Protein AF-A0A424HSQ3-F1 (afdb_monomer)

Radius of gyration: 31.47 Å; Cα contacts (8 Å, |Δi|>4): 359; chains: 1; bounding box: 76×40×80 Å

Nearest PDB structures (foldseek):
  7uw5-assembly1_A  TM=1.115E-01  e=1.593E+00  Escherichia coli K-12

Sequence (351 aa):
MKKSSFATRALKAHFEIMQEFLESLYVVFPNDEELKDGILLNKNVVVGDTAKMTEGVEAWCENMHEPLKKGSAKYIKAVESITGSPACVYHAFTYRDTAAMTASSSSVSLRRLDLDTKMKSTVWDDKSKGTCWEYLDELNRTAFDAIDSKSKWKKIPVVPTRDEIQADIARRKASSSSGSKNTQSVNDGIKETFNKLCNLRGIAYTATDDISSKISDAASVVKEINGNNVTVGDMCCESDPQAFREIMVACCGPDVKITDSEIESESWELLHKCIGLATMKSAIPMPMMSGIENMANKLVNDIASGKADMSSLNVETIGQQVLSQVSTEEMNQFANNIDKLLPALGHLKPF

pLDDT: mean 83.67, std 12.37, range [35.28, 97.06]

Structure (mmCIF, N/CA/C/O backbone):
data_AF-A0A424HSQ3-F1
#
_entry.id   AF-A0A424HSQ3-F1
#
loop_
_atom_site.group_PDB
_atom_site.id
_atom_site.type_symbol
_atom_site.label_atom_id
_atom_site.label_alt_id
_atom_site.label_comp_id
_atom_site.label_asym_id
_atom_site.label_entity_id
_atom_site.label_seq_id
_atom_site.pdbx_PDB_ins_code
_atom_site.Cartn_x
_atom_site.Cartn_y
_atom_site.Cartn_z
_atom_site.occupancy
_atom_site.B_iso_or_equiv
_atom_site.auth_seq_id
_atom_site.auth_comp_id
_atom_site.auth_asym_id
_atom_site.auth_atom_id
_atom_site.pdbx_PDB_model_num
ATOM 1 N N . MET A 1 1 ? 38.473 -11.753 -16.748 1.00 45.38 1 MET A N 1
ATOM 2 C CA . MET A 1 1 ? 37.406 -12.773 -16.889 1.00 45.38 1 MET A CA 1
ATOM 3 C C . MET A 1 1 ? 36.599 -12.433 -18.132 1.00 45.38 1 MET A C 1
ATOM 5 O O . MET A 1 1 ? 36.110 -11.316 -18.207 1.00 45.38 1 MET A O 1
ATOM 9 N N . LYS A 1 2 ? 36.501 -13.326 -19.127 1.00 47.09 2 LYS A N 1
ATOM 10 C CA . LYS A 1 2 ? 35.601 -13.109 -20.274 1.00 47.09 2 LYS A CA 1
ATOM 11 C C . LYS A 1 2 ? 34.161 -13.154 -19.744 1.00 47.09 2 LYS A C 1
ATOM 13 O O . LYS A 1 2 ? 33.757 -14.206 -19.254 1.00 47.09 2 LYS A O 1
ATOM 18 N N . LYS A 1 3 ? 33.414 -12.040 -19.795 1.00 56.66 3 LYS A N 1
ATOM 19 C CA . LYS A 1 3 ? 31.951 -12.083 -19.614 1.00 56.66 3 LYS A CA 1
ATOM 20 C C . LYS A 1 3 ? 31.410 -13.129 -20.600 1.00 56.66 3 LYS A C 1
ATOM 22 O O . LYS A 1 3 ? 31.875 -13.204 -21.738 1.00 56.66 3 LYS A O 1
ATOM 27 N N . SER A 1 4 ? 30.506 -13.988 -20.133 1.00 72.31 4 SER A N 1
ATOM 28 C CA . SER A 1 4 ? 29.858 -15.011 -20.961 1.00 72.31 4 SER A CA 1
ATOM 29 C C . SER A 1 4 ? 29.310 -14.369 -22.243 1.00 72.31 4 SER A C 1
ATOM 31 O O . SER A 1 4 ? 28.668 -13.322 -22.170 1.00 72.31 4 SER A O 1
ATOM 33 N N . SER A 1 5 ? 29.524 -14.986 -23.411 1.00 80.94 5 SER A N 1
ATOM 34 C CA . SER A 1 5 ? 29.004 -14.475 -24.694 1.00 80.94 5 SER A CA 1
ATOM 35 C C . SER A 1 5 ? 27.478 -14.319 -24.698 1.00 80.94 5 SER A C 1
ATOM 37 O O . SER A 1 5 ? 26.931 -13.606 -25.535 1.00 80.94 5 SER A O 1
ATOM 39 N N . PHE A 1 6 ? 26.781 -14.986 -23.775 1.00 85.19 6 PHE A N 1
ATOM 40 C CA . PHE A 1 6 ? 25.347 -14.833 -23.548 1.00 85.19 6 PHE A CA 1
ATOM 41 C C . PHE A 1 6 ? 25.015 -13.530 -22.810 1.00 85.19 6 PHE A C 1
ATOM 43 O O . PHE A 1 6 ? 24.119 -12.819 -23.247 1.00 85.19 6 PHE A O 1
ATOM 50 N N . ALA A 1 7 ? 25.779 -13.157 -21.778 1.00 87.56 7 ALA A N 1
ATOM 51 C CA . ALA A 1 7 ? 25.568 -11.909 -21.039 1.00 87.56 7 ALA A CA 1
ATOM 52 C C . ALA A 1 7 ? 25.822 -10.677 -21.923 1.00 87.56 7 ALA A C 1
ATOM 54 O O . ALA A 1 7 ? 25.055 -9.723 -21.895 1.00 87.56 7 ALA A O 1
ATOM 55 N N . THR A 1 8 ? 26.854 -10.714 -22.775 1.00 88.94 8 THR A N 1
ATOM 56 C CA . THR A 1 8 ? 27.107 -9.637 -23.749 1.00 88.94 8 THR A CA 1
ATOM 57 C C . THR A 1 8 ? 25.998 -9.532 -24.801 1.00 88.94 8 THR A C 1
ATOM 59 O O . THR A 1 8 ? 25.637 -8.426 -25.194 1.00 88.94 8 THR A O 1
ATOM 62 N N . ARG A 1 9 ? 25.429 -10.663 -25.245 1.00 91.75 9 ARG A N 1
ATOM 63 C CA . ARG A 1 9 ? 24.278 -10.663 -26.162 1.00 91.75 9 ARG A CA 1
ATOM 64 C C . ARG A 1 9 ? 23.024 -10.098 -25.499 1.00 91.75 9 ARG A C 1
ATOM 66 O O . ARG A 1 9 ? 22.387 -9.241 -26.095 1.00 91.75 9 ARG A O 1
ATOM 73 N N . ALA A 1 10 ? 22.719 -10.521 -24.272 1.00 93.88 10 ALA A N 1
ATOM 74 C CA . ALA A 1 10 ? 21.600 -9.990 -23.496 1.00 93.88 10 ALA A CA 1
ATOM 75 C C . ALA A 1 10 ? 21.750 -8.483 -23.239 1.00 93.88 10 ALA A C 1
ATOM 77 O O . ALA A 1 10 ? 20.784 -7.742 -23.375 1.00 93.88 10 ALA A O 1
ATOM 78 N N . LEU A 1 11 ? 22.974 -8.019 -22.961 1.00 94.31 11 LEU A N 1
ATOM 79 C CA . LEU A 1 11 ? 23.274 -6.600 -22.776 1.00 94.31 11 LEU A CA 1
ATOM 80 C C . LEU A 1 11 ? 22.953 -5.784 -24.033 1.00 94.31 11 LEU A C 1
ATOM 82 O O . LEU A 1 11 ? 22.324 -4.739 -23.936 1.00 94.31 11 LEU A O 1
ATOM 86 N N . LYS A 1 12 ? 23.360 -6.261 -25.216 1.00 94.38 12 LYS A N 1
ATOM 87 C CA . LYS A 1 12 ? 23.034 -5.594 -26.483 1.00 94.38 12 LYS A CA 1
ATOM 88 C C . LYS A 1 12 ? 21.528 -5.605 -26.750 1.00 94.38 12 LYS A C 1
ATOM 90 O O . LYS A 1 12 ? 20.970 -4.553 -27.040 1.00 94.38 12 LYS A O 1
ATOM 95 N N . ALA A 1 13 ? 20.894 -6.765 -26.575 1.00 96.06 13 ALA A N 1
ATOM 96 C CA . ALA A 1 13 ? 19.460 -6.934 -26.778 1.00 96.06 13 ALA A CA 1
ATOM 97 C C . ALA A 1 13 ? 18.643 -5.980 -25.893 1.00 96.06 13 ALA A C 1
ATOM 99 O O . ALA A 1 13 ? 17.733 -5.333 -26.391 1.00 96.06 13 ALA A O 1
ATOM 100 N N . HIS A 1 14 ? 19.009 -5.820 -24.615 1.00 96.62 14 HIS A N 1
ATOM 101 C CA . HIS A 1 14 ? 18.316 -4.912 -23.698 1.00 96.62 14 HIS A CA 1
ATOM 102 C C . HIS A 1 14 ? 18.212 -3.484 -24.252 1.00 96.62 14 HIS A C 1
ATOM 104 O O . HIS A 1 14 ? 17.136 -2.896 -24.245 1.00 96.62 14 HIS A O 1
ATOM 110 N N . PHE A 1 15 ? 19.309 -2.928 -24.774 1.00 96.25 15 PHE A N 1
ATOM 111 C CA . PHE A 1 15 ? 19.309 -1.558 -25.298 1.00 96.25 15 PHE A CA 1
ATOM 112 C C . PHE A 1 15 ? 18.704 -1.426 -26.698 1.00 96.25 15 PHE A C 1
ATOM 114 O O . PHE A 1 15 ? 18.200 -0.351 -27.021 1.00 96.25 15 PHE A O 1
ATOM 121 N N . GLU A 1 16 ? 18.718 -2.490 -27.507 1.00 95.88 16 GLU A N 1
ATOM 122 C CA . GLU A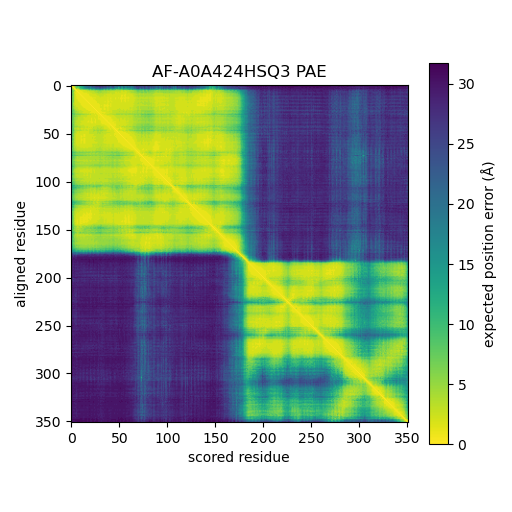 1 16 ? 17.964 -2.549 -28.769 1.00 95.88 16 GLU A CA 1
ATOM 123 C C . GLU A 1 16 ? 16.455 -2.516 -28.485 1.00 95.88 16 GLU A C 1
ATOM 125 O O . GLU A 1 16 ? 15.747 -1.663 -29.011 1.00 95.88 16 GLU A O 1
ATOM 130 N N . ILE A 1 17 ? 15.988 -3.343 -27.547 1.00 97.06 17 ILE A N 1
ATOM 131 C CA . ILE A 1 17 ? 14.588 -3.376 -27.104 1.00 97.06 17 ILE A CA 1
ATOM 132 C C . ILE A 1 17 ? 14.190 -2.051 -26.444 1.00 97.06 17 ILE A C 1
ATOM 134 O O . ILE A 1 17 ? 13.102 -1.545 -26.697 1.00 97.06 17 ILE A O 1
ATOM 138 N N . MET A 1 18 ? 15.067 -1.446 -25.633 1.00 95.75 18 MET A N 1
ATOM 139 C CA . MET A 1 18 ? 14.819 -0.130 -25.025 1.00 95.75 18 MET A CA 1
ATOM 140 C C . MET A 1 18 ? 14.637 0.948 -26.092 1.00 95.75 18 MET A C 1
ATOM 142 O O . MET A 1 18 ? 13.767 1.804 -25.958 1.00 95.75 18 MET A O 1
ATOM 146 N N . GLN A 1 19 ? 15.441 0.902 -27.158 1.00 95.31 19 GLN A N 1
ATOM 147 C CA . GLN A 1 19 ? 15.326 1.836 -28.271 1.00 95.31 19 GLN A CA 1
ATOM 148 C C . GLN A 1 19 ? 13.972 1.689 -28.969 1.00 95.31 19 GLN A C 1
ATOM 150 O O . GLN A 1 19 ? 13.256 2.677 -29.109 1.00 95.31 19 GLN A O 1
ATOM 155 N N . GLU A 1 20 ? 13.611 0.464 -29.355 1.00 96.19 20 GLU A N 1
ATOM 156 C CA . GLU A 1 20 ? 12.338 0.168 -30.022 1.00 96.19 20 GLU A CA 1
ATOM 157 C C . GLU A 1 20 ? 11.138 0.539 -29.143 1.00 96.19 20 GLU A C 1
ATOM 159 O O . GLU A 1 20 ? 10.167 1.128 -29.617 1.00 96.19 20 GLU A O 1
ATOM 164 N N . PHE A 1 21 ? 11.231 0.266 -27.841 1.00 96.12 21 PHE A N 1
ATOM 165 C CA . PHE A 1 21 ? 10.219 0.632 -26.861 1.00 96.12 21 PHE A CA 1
ATOM 166 C C . PHE A 1 21 ? 10.008 2.150 -26.788 1.00 96.12 21 PHE A C 1
ATOM 168 O O . PHE A 1 21 ? 8.876 2.625 -26.901 1.00 96.12 21 PHE A O 1
ATOM 175 N N . LEU A 1 22 ? 11.086 2.924 -26.632 1.00 95.12 22 LEU A N 1
ATOM 176 C CA . LEU A 1 22 ? 11.007 4.383 -26.547 1.00 95.12 22 LEU A CA 1
ATOM 177 C C . LEU A 1 22 ? 10.495 5.001 -27.856 1.00 95.12 22 LEU A C 1
ATOM 179 O O . LEU A 1 22 ? 9.640 5.884 -27.819 1.00 95.12 22 LEU A O 1
ATOM 183 N N . GLU A 1 23 ? 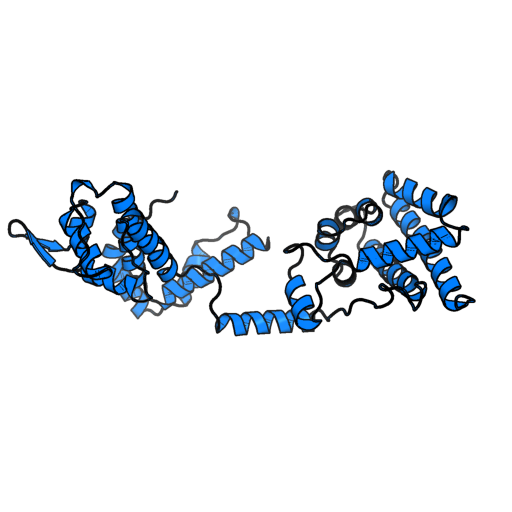10.966 4.514 -29.007 1.00 94.88 23 GLU A N 1
ATOM 184 C CA . GLU A 1 23 ? 10.488 4.951 -30.324 1.00 94.88 23 GLU A CA 1
ATOM 185 C C . GLU A 1 23 ? 9.000 4.626 -30.517 1.00 94.88 23 GLU A C 1
ATOM 187 O O . GLU A 1 23 ? 8.236 5.483 -30.964 1.00 94.88 23 GLU A O 1
ATOM 192 N N . SER A 1 24 ? 8.555 3.435 -30.102 1.00 94.19 24 SER A N 1
ATOM 193 C CA . SER A 1 24 ? 7.142 3.048 -30.148 1.00 94.19 24 SER A CA 1
ATOM 194 C C . SER A 1 24 ? 6.268 3.940 -29.267 1.00 94.19 24 SER A C 1
ATOM 196 O O . SER A 1 24 ? 5.152 4.273 -29.669 1.00 94.19 24 SER A O 1
ATOM 198 N N . LEU A 1 25 ? 6.739 4.333 -28.079 1.00 93.56 25 LEU A N 1
ATOM 199 C CA . LEU A 1 25 ? 6.018 5.288 -27.236 1.00 93.56 25 LEU A CA 1
ATOM 200 C C . LEU A 1 25 ? 5.969 6.674 -27.883 1.00 93.56 25 LEU A C 1
ATOM 202 O O . LEU A 1 25 ? 4.923 7.319 -27.863 1.00 93.56 25 LEU A O 1
ATOM 206 N N . TYR A 1 26 ? 7.068 7.123 -28.488 1.00 94.50 26 TYR A N 1
ATOM 207 C CA . TYR A 1 26 ? 7.150 8.443 -29.109 1.00 94.50 26 TYR A CA 1
ATOM 208 C C . TYR A 1 26 ? 6.238 8.583 -30.336 1.00 94.50 26 TYR A C 1
ATOM 210 O O . TYR A 1 26 ? 5.684 9.653 -30.566 1.00 94.50 26 TYR A O 1
ATOM 218 N N . VAL A 1 27 ? 5.990 7.500 -31.084 1.00 93.31 27 VAL A N 1
ATOM 219 C CA . VAL A 1 27 ? 4.983 7.494 -32.164 1.00 93.31 27 VAL A CA 1
ATOM 220 C C . VAL A 1 27 ? 3.585 7.846 -31.638 1.00 93.31 27 VAL A C 1
ATOM 222 O O . VAL A 1 27 ? 2.842 8.564 -32.304 1.00 93.31 27 VAL A O 1
ATOM 225 N N . VAL A 1 28 ? 3.227 7.367 -30.441 1.00 92.56 28 VAL A N 1
ATOM 226 C CA . VAL A 1 28 ? 1.929 7.653 -29.802 1.00 92.56 28 VAL A CA 1
ATOM 227 C C . VAL A 1 28 ? 1.934 9.022 -29.110 1.00 92.56 28 VAL A C 1
ATOM 229 O O . VAL A 1 28 ? 0.924 9.725 -29.113 1.00 92.56 28 VAL A O 1
ATOM 232 N N . PHE A 1 29 ? 3.076 9.424 -28.548 1.00 94.31 29 PHE A N 1
ATOM 233 C CA . PHE A 1 29 ? 3.255 10.659 -27.782 1.00 94.31 29 PHE A CA 1
ATOM 234 C C . PHE A 1 29 ? 4.371 11.545 -28.381 1.00 94.31 29 PHE A C 1
ATOM 236 O O . PHE A 1 29 ? 5.402 11.757 -27.743 1.00 94.31 29 PHE A O 1
ATOM 243 N N . PRO A 1 30 ? 4.180 12.111 -29.589 1.00 93.38 30 PRO A N 1
ATOM 244 C CA . PRO A 1 30 ? 5.253 12.774 -30.345 1.00 93.38 30 PRO A CA 1
ATOM 245 C C . PRO A 1 30 ? 5.724 14.109 -29.752 1.00 93.38 30 PRO A C 1
ATOM 247 O O . PRO A 1 30 ? 6.784 14.613 -30.114 1.00 93.38 30 PRO A O 1
ATOM 250 N N . ASN A 1 31 ? 4.949 14.695 -28.840 1.00 93.69 31 ASN A N 1
ATOM 251 C CA . ASN A 1 31 ? 5.290 15.959 -28.180 1.00 93.69 31 ASN A CA 1
ATOM 252 C C . ASN A 1 31 ? 5.943 15.751 -26.802 1.00 93.69 31 ASN A C 1
ATOM 254 O O . ASN A 1 31 ? 6.118 16.712 -26.057 1.00 93.69 31 ASN A O 1
ATOM 258 N N . ASP A 1 32 ? 6.252 14.507 -26.434 1.00 93.62 32 ASP A N 1
ATOM 259 C CA . ASP A 1 32 ? 6.919 14.188 -25.177 1.00 93.62 32 ASP A CA 1
ATOM 260 C C . ASP A 1 32 ? 8.443 14.350 -25.331 1.00 93.62 32 ASP A C 1
ATOM 262 O O . ASP A 1 32 ? 9.132 13.488 -25.887 1.00 93.62 32 ASP A O 1
ATOM 266 N N . GLU A 1 33 ? 8.970 15.487 -24.868 1.00 93.75 33 GLU A N 1
ATOM 267 C CA . GLU A 1 33 ? 10.406 15.787 -24.938 1.00 93.75 33 GLU A CA 1
ATOM 268 C C . GLU A 1 33 ? 11.248 14.834 -24.072 1.00 93.75 33 GLU A C 1
ATOM 270 O O . GLU A 1 33 ? 12.379 14.532 -24.442 1.00 93.75 33 GLU A O 1
ATOM 275 N N . GLU A 1 34 ? 10.708 14.279 -22.981 1.00 92.75 34 GLU A N 1
ATOM 276 C CA . GLU A 1 34 ? 11.448 13.332 -22.134 1.00 92.75 34 GLU A CA 1
ATOM 277 C C . GLU A 1 34 ? 11.658 11.988 -22.852 1.00 92.75 34 GLU A C 1
ATOM 279 O O . GLU A 1 34 ? 12.733 11.387 -22.754 1.00 92.75 34 GLU A O 1
ATOM 284 N N . LEU A 1 35 ? 10.673 11.530 -23.639 1.00 93.25 35 LEU A N 1
ATOM 285 C CA . LEU A 1 35 ? 10.844 10.355 -24.506 1.00 93.25 35 LEU A CA 1
ATOM 286 C C . LEU A 1 35 ? 11.894 10.602 -25.591 1.00 93.25 35 LEU A C 1
ATOM 288 O O . LEU A 1 35 ? 12.762 9.759 -25.817 1.00 93.25 35 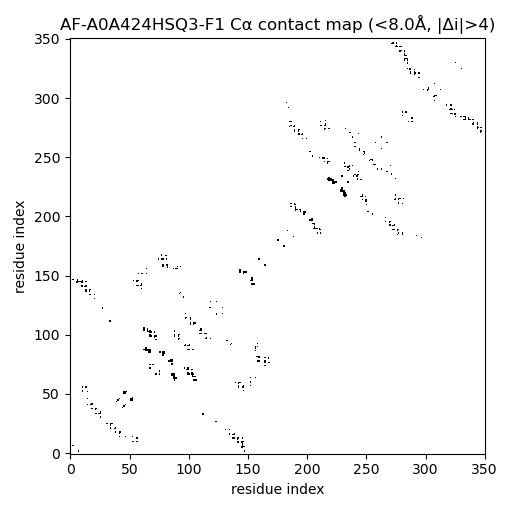LEU A O 1
ATOM 292 N N . LYS A 1 36 ? 11.840 11.763 -26.245 1.00 94.06 36 LYS A N 1
ATOM 293 C CA . LYS A 1 36 ? 12.798 12.156 -27.285 1.00 94.06 36 LYS A CA 1
ATOM 294 C C . LYS A 1 36 ? 14.225 12.256 -26.741 1.00 94.06 36 LYS A C 1
ATOM 296 O O . LYS A 1 36 ? 15.150 11.727 -27.360 1.00 94.06 36 LYS A O 1
ATOM 301 N N . ASP A 1 37 ? 14.405 12.860 -25.572 1.00 93.19 37 ASP A N 1
ATOM 302 C CA . ASP A 1 37 ? 15.696 12.919 -24.887 1.00 93.19 37 ASP A CA 1
ATOM 303 C C . ASP A 1 37 ? 16.1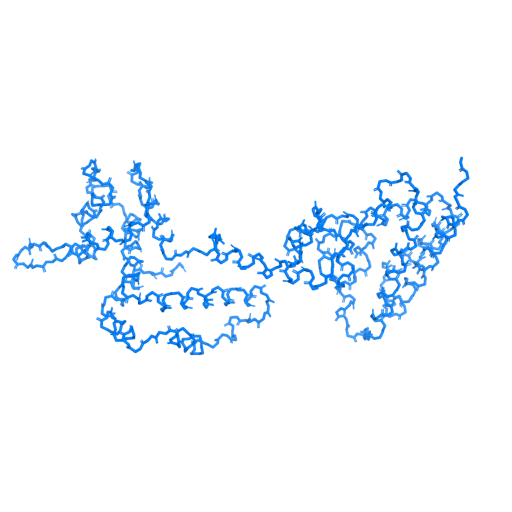83 11.519 -24.496 1.00 93.19 37 ASP A C 1
ATOM 305 O O . ASP A 1 37 ? 17.359 11.201 -24.682 1.00 93.19 37 ASP A O 1
ATOM 309 N N . GLY A 1 38 ? 15.282 10.646 -24.031 1.00 91.88 38 GLY A N 1
ATOM 310 C CA . GLY A 1 38 ? 15.580 9.240 -23.752 1.00 91.88 38 GLY A CA 1
ATOM 311 C C . GLY A 1 38 ? 16.087 8.479 -24.982 1.00 91.88 38 GLY A C 1
ATOM 312 O O . GLY A 1 38 ? 17.108 7.792 -24.902 1.00 91.88 38 GLY A O 1
ATOM 313 N N . ILE A 1 39 ? 15.428 8.650 -26.133 1.00 94.12 39 ILE A N 1
ATOM 314 C CA . ILE A 1 39 ? 15.829 8.077 -27.432 1.00 94.12 39 ILE A CA 1
ATOM 315 C C . ILE A 1 39 ? 17.236 8.550 -27.815 1.00 94.12 39 ILE A C 1
ATOM 317 O O . ILE A 1 39 ? 18.089 7.742 -28.192 1.00 94.12 39 ILE A O 1
ATOM 321 N N . LEU A 1 40 ? 17.499 9.857 -27.719 1.00 94.00 40 LEU A N 1
ATOM 322 C CA . LEU A 1 40 ? 18.791 10.442 -28.085 1.00 94.00 40 LEU A CA 1
ATOM 323 C C . LEU A 1 40 ? 19.910 10.005 -27.137 1.00 94.00 40 LEU A C 1
ATOM 325 O O . LEU A 1 40 ? 21.005 9.681 -27.601 1.00 94.00 40 LEU A O 1
ATOM 329 N N . LEU A 1 41 ? 19.642 9.968 -25.830 1.00 91.88 41 LEU A N 1
ATOM 330 C CA . LEU A 1 41 ? 20.583 9.490 -24.822 1.00 91.88 41 LEU A CA 1
ATOM 331 C C . LEU A 1 41 ? 20.955 8.030 -25.089 1.00 91.88 41 LEU A C 1
ATOM 333 O O . LEU A 1 41 ? 22.140 7.696 -25.157 1.00 91.88 41 LEU A O 1
ATOM 337 N N . ASN A 1 42 ? 19.956 7.169 -25.290 1.00 91.38 42 ASN A N 1
ATOM 338 C CA . ASN A 1 42 ? 20.187 5.752 -25.531 1.00 91.38 42 ASN A CA 1
ATOM 339 C C . ASN A 1 42 ? 21.042 5.537 -26.788 1.00 91.38 42 ASN A C 1
ATOM 341 O O . ASN A 1 42 ? 22.106 4.922 -26.725 1.00 91.38 42 ASN A O 1
ATOM 345 N N . LYS A 1 43 ? 20.628 6.129 -27.912 1.00 92.38 43 LYS A N 1
ATOM 346 C CA . LYS A 1 43 ? 21.266 5.939 -29.218 1.00 92.38 43 LYS A CA 1
ATOM 347 C C . LYS A 1 43 ? 22.666 6.543 -29.326 1.00 92.38 43 LYS A C 1
ATOM 349 O O . LYS A 1 43 ? 23.540 5.924 -29.925 1.00 92.38 43 LYS A O 1
ATOM 354 N N . ASN A 1 44 ? 22.874 7.748 -28.792 1.00 92.69 44 ASN A N 1
ATOM 355 C CA . ASN A 1 44 ? 24.099 8.517 -29.044 1.00 92.69 44 ASN A CA 1
ATOM 356 C C . ASN A 1 44 ? 25.117 8.445 -27.902 1.00 92.69 44 ASN A C 1
ATOM 358 O O . ASN A 1 44 ? 26.289 8.749 -28.120 1.00 92.69 44 ASN A O 1
ATOM 362 N N . VAL A 1 45 ? 24.683 8.106 -26.682 1.00 91.00 45 VAL A N 1
ATOM 363 C CA . VAL A 1 45 ? 25.540 8.168 -25.486 1.00 91.00 45 VAL A CA 1
ATOM 364 C C . VAL A 1 45 ? 25.789 6.793 -24.883 1.00 91.00 45 VAL A C 1
ATOM 366 O O . VAL A 1 45 ? 26.901 6.562 -24.406 1.00 91.00 45 VAL A O 1
ATOM 369 N N . VAL A 1 46 ? 24.780 5.916 -24.867 1.00 91.19 46 VAL A N 1
ATOM 370 C CA . VAL A 1 46 ? 24.850 4.610 -24.194 1.00 91.19 46 VAL A CA 1
ATOM 371 C C . VAL A 1 46 ? 25.235 3.500 -25.169 1.00 91.19 46 VAL A C 1
ATOM 373 O O . VAL A 1 46 ? 26.214 2.790 -24.939 1.00 91.19 46 VAL A O 1
ATOM 376 N N . VAL A 1 47 ? 24.497 3.347 -26.270 1.00 90.44 47 VAL A N 1
ATOM 377 C CA . VAL A 1 47 ? 24.745 2.293 -27.260 1.00 90.44 47 VAL A CA 1
ATOM 378 C C . VAL A 1 47 ? 26.129 2.470 -27.893 1.00 90.44 47 VAL A C 1
ATOM 380 O O . VAL A 1 47 ? 26.479 3.535 -28.391 1.00 90.44 47 VAL A O 1
ATOM 383 N N . GLY A 1 48 ? 26.925 1.397 -27.878 1.00 88.56 48 GLY A N 1
ATOM 384 C CA . GLY A 1 48 ? 28.309 1.391 -28.368 1.00 88.56 48 GLY A CA 1
ATOM 385 C C . GLY A 1 48 ? 29.364 1.553 -27.268 1.00 88.56 48 GLY A C 1
ATOM 386 O O . GLY A 1 48 ? 30.515 1.176 -27.483 1.00 88.56 48 GLY A O 1
ATOM 387 N N . ASP A 1 49 ? 28.974 2.003 -26.072 1.00 93.50 49 ASP A N 1
ATOM 388 C CA . ASP A 1 49 ? 29.835 2.062 -24.889 1.00 93.50 49 ASP A CA 1
ATOM 389 C C . ASP A 1 49 ? 29.460 0.948 -23.899 1.00 93.50 49 ASP A C 1
ATOM 391 O O . ASP A 1 49 ? 28.483 1.021 -23.155 1.00 93.50 49 ASP A O 1
ATOM 395 N N . THR A 1 50 ? 30.272 -0.112 -23.859 1.00 91.69 50 THR A N 1
ATOM 396 C CA . THR A 1 50 ? 29.999 -1.287 -23.012 1.00 91.69 50 THR A CA 1
ATOM 397 C C . THR A 1 50 ? 29.964 -0.957 -21.515 1.00 91.69 50 THR A C 1
ATOM 399 O O . THR A 1 50 ? 29.256 -1.636 -20.762 1.00 91.69 50 THR A O 1
ATOM 402 N N . ALA A 1 51 ? 30.720 0.051 -21.065 1.00 92.38 51 ALA A N 1
ATOM 403 C CA . ALA A 1 51 ? 30.739 0.441 -19.659 1.00 92.38 51 ALA A CA 1
ATOM 404 C C . ALA A 1 51 ? 29.407 1.092 -19.276 1.00 92.38 51 ALA A C 1
ATOM 406 O O . ALA A 1 51 ? 28.752 0.619 -18.349 1.00 92.38 51 ALA A O 1
ATOM 407 N N . LYS A 1 52 ? 28.950 2.071 -20.065 1.00 93.88 52 LYS A N 1
ATOM 408 C CA . LYS A 1 52 ? 27.652 2.733 -19.856 1.00 93.88 52 LYS A CA 1
ATOM 409 C C . LYS A 1 52 ? 26.470 1.793 -20.027 1.00 93.88 52 LYS A C 1
ATOM 411 O O . LYS A 1 52 ? 25.508 1.874 -19.275 1.00 93.88 52 LYS A O 1
ATOM 416 N N . MET A 1 53 ? 26.542 0.870 -20.985 1.00 94.19 53 MET A N 1
ATOM 417 C CA . MET A 1 53 ? 25.519 -0.165 -21.128 1.00 94.19 53 MET A CA 1
ATOM 418 C C . MET A 1 53 ? 25.437 -1.027 -19.860 1.00 94.19 53 MET A C 1
ATOM 420 O O . MET A 1 53 ? 24.351 -1.308 -19.360 1.00 94.19 53 MET A O 1
ATOM 424 N N . THR A 1 54 ? 26.587 -1.437 -19.313 1.00 93.38 54 THR A N 1
ATOM 425 C CA . THR A 1 54 ? 26.615 -2.221 -18.068 1.00 93.38 54 THR A CA 1
ATOM 426 C C . THR A 1 54 ? 26.021 -1.419 -16.906 1.00 93.38 54 THR A C 1
ATOM 428 O O . THR A 1 54 ? 25.168 -1.947 -16.199 1.00 93.38 54 THR A O 1
ATOM 431 N N . GLU A 1 55 ? 26.415 -0.152 -16.752 1.00 92.94 55 GLU A N 1
ATOM 432 C CA . GLU A 1 55 ? 25.874 0.759 -15.735 1.00 92.94 55 GLU A CA 1
ATOM 433 C C . GLU A 1 55 ? 24.353 0.924 -15.867 1.00 92.94 55 GLU A C 1
ATOM 435 O O . GLU A 1 55 ? 23.632 0.820 -14.880 1.00 92.94 55 GLU A O 1
ATOM 440 N N . GLY A 1 56 ? 23.843 1.102 -17.089 1.00 92.56 56 GLY A N 1
ATOM 441 C CA . GLY A 1 56 ? 22.411 1.248 -17.341 1.00 92.56 56 GLY A CA 1
ATOM 442 C C . GLY A 1 56 ? 21.601 0.004 -16.964 1.00 92.56 56 GLY A C 1
ATOM 443 O O . GLY A 1 56 ? 20.550 0.132 -16.338 1.00 92.56 56 GLY A O 1
ATOM 444 N N . VAL A 1 57 ? 22.099 -1.201 -17.271 1.00 94.31 57 VAL A N 1
ATOM 445 C CA . VAL A 1 57 ? 21.453 -2.456 -16.839 1.00 94.31 57 VAL A CA 1
ATOM 446 C C . VAL A 1 57 ? 21.516 -2.628 -15.322 1.00 94.31 57 VAL A C 1
ATOM 448 O O . VAL A 1 57 ? 20.538 -3.060 -14.714 1.00 94.31 57 VAL A O 1
ATOM 451 N N . GLU A 1 58 ? 22.642 -2.292 -14.689 1.00 93.19 58 GLU A N 1
ATOM 452 C CA . GLU A 1 58 ? 22.762 -2.355 -13.230 1.00 93.19 58 GLU A CA 1
ATOM 453 C C . GLU A 1 58 ? 21.787 -1.392 -12.549 1.00 93.19 58 GLU A C 1
ATOM 455 O O . GLU A 1 58 ? 21.077 -1.809 -11.634 1.00 93.19 58 GLU A O 1
ATOM 460 N N . ALA A 1 59 ? 21.680 -0.160 -13.051 1.00 92.31 59 ALA A N 1
ATOM 461 C CA . ALA A 1 59 ? 20.717 0.828 -12.581 1.00 92.31 59 ALA A CA 1
ATOM 462 C C . ALA A 1 59 ? 19.267 0.369 -12.810 1.00 92.31 59 ALA A C 1
ATOM 464 O O . ALA A 1 59 ? 18.422 0.540 -11.934 1.00 92.31 59 ALA A O 1
ATOM 465 N N . TRP A 1 60 ? 18.955 -0.251 -13.954 1.00 93.69 60 TRP A N 1
ATOM 466 C CA . TRP A 1 60 ? 17.631 -0.827 -14.208 1.00 93.69 60 TRP A CA 1
ATOM 467 C C . TRP A 1 60 ? 17.278 -1.898 -13.171 1.00 93.69 60 TRP A C 1
ATOM 469 O O . TRP A 1 60 ? 16.234 -1.818 -12.522 1.00 93.69 60 TRP A O 1
ATOM 479 N N . CYS A 1 61 ? 18.165 -2.873 -12.967 1.00 94.50 61 CYS A N 1
ATOM 480 C CA . CYS A 1 61 ? 17.954 -3.951 -12.004 1.00 94.50 61 CYS A CA 1
ATOM 481 C C . CYS A 1 61 ? 17.875 -3.435 -10.561 1.00 94.50 61 CYS A C 1
ATOM 483 O O . CYS A 1 61 ? 17.058 -3.936 -9.790 1.00 94.50 61 CYS A O 1
ATOM 485 N N . GLU A 1 62 ? 18.675 -2.435 -10.190 1.00 93.56 62 GLU A N 1
ATOM 486 C CA . GLU A 1 62 ? 18.574 -1.756 -8.893 1.00 93.56 62 GLU A CA 1
ATOM 487 C C . GLU A 1 62 ? 17.191 -1.126 -8.698 1.00 93.56 62 GLU A C 1
ATOM 489 O O . GLU A 1 62 ? 16.536 -1.390 -7.689 1.00 93.56 62 GLU A O 1
ATOM 494 N N . ASN A 1 63 ? 16.691 -0.394 -9.697 1.00 93.25 63 ASN A N 1
ATOM 495 C CA . ASN A 1 63 ? 15.364 0.219 -9.644 1.00 93.25 63 ASN A CA 1
ATOM 496 C C . ASN A 1 63 ? 14.247 -0.827 -9.502 1.00 93.25 63 ASN A C 1
ATOM 498 O O . ASN A 1 63 ? 13.282 -0.602 -8.780 1.00 93.25 63 ASN A O 1
ATOM 502 N N . MET A 1 64 ? 14.380 -2.000 -10.130 1.00 94.88 64 MET A N 1
ATOM 503 C CA . MET A 1 64 ? 13.415 -3.100 -9.971 1.00 94.88 64 MET A CA 1
ATOM 504 C C . MET A 1 64 ? 13.380 -3.669 -8.544 1.00 94.88 64 MET A C 1
ATOM 506 O O . MET A 1 64 ? 12.356 -4.207 -8.114 1.00 94.88 64 MET A O 1
ATOM 510 N N . HIS A 1 65 ? 14.470 -3.530 -7.789 1.00 94.38 65 HIS A N 1
ATOM 511 C CA . HIS A 1 65 ? 14.554 -3.939 -6.386 1.00 94.38 65 HIS A CA 1
ATOM 512 C C . HIS A 1 65 ? 14.119 -2.855 -5.400 1.00 94.38 65 HIS A C 1
ATOM 514 O O . HIS A 1 65 ? 14.039 -3.130 -4.201 1.00 94.38 65 HIS A O 1
ATOM 520 N N . GLU A 1 66 ? 13.809 -1.650 -5.871 1.00 94.12 66 GLU A N 1
ATOM 521 C CA . GLU A 1 66 ? 13.381 -0.560 -5.006 1.00 94.12 66 GLU A CA 1
ATOM 522 C C . GLU A 1 66 ? 12.078 -0.925 -4.266 1.00 94.12 66 GLU A C 1
ATOM 524 O O . GLU A 1 66 ? 11.104 -1.332 -4.911 1.00 94.12 66 GLU A O 1
ATOM 529 N N . PRO A 1 67 ? 12.026 -0.827 -2.923 1.00 94.50 67 PRO A N 1
ATOM 530 C CA . PRO A 1 67 ? 10.832 -1.171 -2.160 1.00 94.50 67 PRO A CA 1
ATOM 531 C C . PRO A 1 67 ? 9.623 -0.310 -2.537 1.00 94.50 67 PRO A C 1
ATOM 533 O O . PRO A 1 67 ? 9.729 0.902 -2.718 1.00 94.50 67 PRO A O 1
ATOM 536 N N . LEU A 1 68 ? 8.440 -0.921 -2.582 1.00 93.75 68 LEU A N 1
ATOM 537 C CA . LEU A 1 68 ? 7.198 -0.181 -2.768 1.00 93.75 68 LEU A CA 1
ATOM 538 C C . LEU A 1 68 ? 6.892 0.670 -1.534 1.00 93.75 68 LEU A C 1
ATOM 540 O O . LEU A 1 68 ? 6.999 0.215 -0.391 1.00 93.75 68 LEU A O 1
ATOM 544 N N . LYS A 1 69 ? 6.446 1.907 -1.763 1.00 92.25 69 LYS A N 1
ATOM 545 C CA . LYS A 1 69 ? 6.033 2.816 -0.695 1.00 92.25 69 LYS A CA 1
ATOM 546 C C . LYS A 1 69 ? 4.863 2.212 0.081 1.00 92.25 69 LYS A C 1
ATOM 548 O O . LYS A 1 69 ? 3.892 1.722 -0.490 1.00 92.25 69 LYS A O 1
ATOM 553 N N . LYS A 1 70 ? 4.910 2.284 1.413 1.00 87.69 70 LYS A N 1
ATOM 554 C CA . LYS A 1 70 ? 3.829 1.774 2.267 1.00 87.69 70 LYS A CA 1
ATOM 555 C C . LYS A 1 70 ? 2.479 2.372 1.847 1.00 87.69 70 LYS A C 1
ATOM 557 O O . LYS A 1 70 ? 2.316 3.587 1.830 1.00 87.69 70 LYS A O 1
ATOM 562 N N . GLY A 1 71 ? 1.518 1.497 1.548 1.00 85.69 71 GLY A N 1
ATOM 563 C CA . GLY A 1 71 ? 0.165 1.878 1.137 1.00 85.69 71 GLY A CA 1
ATOM 564 C C . GLY A 1 71 ? -0.009 2.173 -0.356 1.00 85.69 71 GLY A C 1
ATOM 565 O O . GLY A 1 71 ? -1.139 2.418 -0.760 1.00 85.69 71 GLY A O 1
ATOM 566 N N . SER A 1 72 ? 1.047 2.108 -1.178 1.00 87.75 72 SER A N 1
ATOM 567 C CA . SER A 1 72 ? 0.929 2.347 -2.626 1.00 87.75 72 SER A CA 1
ATOM 568 C C . SER A 1 72 ? 0.216 1.218 -3.375 1.00 87.75 72 SER A C 1
ATOM 570 O O .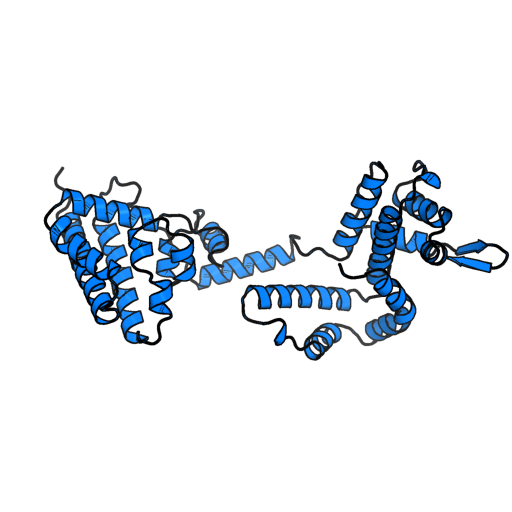 SER A 1 72 ? -0.377 1.467 -4.416 1.00 87.75 72 SER A O 1
ATOM 572 N N . ALA A 1 73 ? 0.210 -0.000 -2.824 1.00 89.75 73 ALA A N 1
ATOM 573 C CA . ALA A 1 73 ? -0.497 -1.150 -3.379 1.00 89.75 73 ALA A CA 1
ATOM 574 C C . ALA A 1 73 ? -1.100 -2.053 -2.292 1.00 89.75 73 ALA A C 1
ATOM 576 O O . ALA A 1 73 ? -0.513 -2.291 -1.231 1.00 89.75 73 ALA A O 1
ATOM 577 N N . LYS A 1 74 ? -2.271 -2.635 -2.591 1.00 84.50 74 LYS A N 1
ATOM 578 C CA . LYS A 1 74 ? -3.012 -3.528 -1.675 1.00 84.50 74 LYS A CA 1
ATOM 579 C C . LYS A 1 74 ? -2.280 -4.850 -1.409 1.00 84.50 74 LYS A C 1
ATOM 581 O O . LYS A 1 74 ? -2.442 -5.435 -0.340 1.00 84.50 74 LYS A O 1
ATOM 586 N N . TYR A 1 75 ? -1.469 -5.315 -2.361 1.00 90.19 75 TYR A N 1
ATOM 587 C CA . TYR A 1 75 ? -0.770 -6.600 -2.284 1.00 90.19 75 TYR A CA 1
ATOM 588 C C . TYR A 1 75 ? 0.564 -6.544 -1.527 1.00 90.19 75 TYR A C 1
ATOM 590 O O . TYR A 1 75 ? 1.119 -7.605 -1.255 1.00 90.19 75 TYR A O 1
ATOM 598 N N . ILE A 1 76 ? 1.080 -5.361 -1.154 1.00 92.19 76 ILE A N 1
ATOM 599 C CA . ILE A 1 76 ? 2.425 -5.201 -0.555 1.00 92.19 76 ILE A CA 1
ATOM 600 C C . ILE A 1 76 ? 2.629 -6.154 0.622 1.00 92.19 76 ILE A C 1
ATOM 602 O O . ILE A 1 76 ? 3.570 -6.943 0.638 1.00 92.19 76 ILE A O 1
ATOM 606 N N . LYS A 1 77 ? 1.687 -6.146 1.572 1.00 89.50 77 LYS A N 1
ATOM 607 C CA . LYS A 1 77 ? 1.766 -7.014 2.748 1.00 89.50 77 LYS A CA 1
ATOM 608 C C . LYS A 1 77 ? 1.642 -8.497 2.390 1.00 89.50 77 LYS A C 1
ATOM 610 O O . LYS A 1 77 ? 2.070 -9.335 3.171 1.00 89.50 77 LYS A O 1
ATOM 615 N N . ALA A 1 78 ? 0.926 -8.845 1.317 1.00 89.69 78 ALA A N 1
ATOM 616 C CA . ALA A 1 78 ? 0.746 -10.240 0.897 1.00 89.69 78 ALA A CA 1
ATOM 617 C C . ALA A 1 78 ? 2.035 -10.799 0.321 1.00 89.69 78 ALA A C 1
ATOM 619 O O . ALA A 1 78 ? 2.503 -11.840 0.762 1.00 89.69 78 ALA A O 1
ATOM 620 N N . VAL A 1 79 ? 2.645 -10.039 -0.586 1.00 92.12 79 VAL A N 1
ATOM 621 C CA . VAL A 1 79 ? 3.957 -10.356 -1.142 1.00 92.12 79 VAL A CA 1
ATOM 622 C C . VAL A 1 79 ? 4.971 -10.544 -0.020 1.00 92.12 79 VAL A C 1
ATOM 624 O O . VAL A 1 79 ? 5.582 -11.602 0.049 1.00 92.12 79 VAL A O 1
ATOM 627 N N . GLU A 1 80 ? 5.068 -9.594 0.913 1.00 93.19 80 GLU A N 1
ATOM 628 C CA . GLU A 1 80 ? 6.002 -9.685 2.042 1.00 93.19 80 GLU A CA 1
ATOM 629 C C . GLU A 1 80 ? 5.768 -10.922 2.917 1.00 93.19 80 GLU A C 1
ATOM 631 O O . GLU A 1 80 ? 6.717 -11.603 3.300 1.00 93.19 80 GLU A O 1
ATOM 636 N N . SER A 1 81 ? 4.506 -11.268 3.178 1.00 90.44 81 SER A N 1
ATOM 637 C CA . SER A 1 81 ? 4.164 -12.451 3.970 1.00 90.44 81 SER A CA 1
ATOM 638 C C . SER A 1 81 ? 4.478 -13.773 3.266 1.00 90.44 81 SER A C 1
ATOM 640 O O . SER A 1 81 ? 4.766 -14.753 3.947 1.00 90.44 81 SER A O 1
ATOM 642 N N . ILE A 1 82 ? 4.356 -13.832 1.937 1.00 90.94 82 ILE A N 1
ATOM 643 C CA . ILE A 1 82 ? 4.553 -15.060 1.153 1.00 90.94 82 ILE A CA 1
ATOM 644 C C . ILE A 1 82 ? 6.040 -15.274 0.860 1.00 90.94 82 ILE A C 1
ATOM 646 O O . ILE A 1 82 ? 6.543 -16.387 0.979 1.00 90.94 82 ILE A O 1
ATOM 650 N N . THR A 1 83 ? 6.747 -14.212 0.476 1.00 92.38 83 THR A N 1
ATOM 651 C CA . THR A 1 83 ? 8.139 -14.297 0.010 1.00 92.38 83 THR A CA 1
ATOM 652 C C . THR A 1 83 ? 9.156 -14.059 1.125 1.00 92.38 83 THR A C 1
ATOM 654 O O . THR A 1 83 ? 10.344 -14.327 0.939 1.00 92.38 83 THR A O 1
ATOM 657 N N . GLY A 1 84 ? 8.720 -13.519 2.269 1.00 90.31 84 GLY A N 1
ATOM 658 C CA . GLY A 1 84 ? 9.598 -13.090 3.357 1.00 90.31 84 GLY A CA 1
ATOM 659 C C . GLY A 1 84 ? 10.459 -11.871 3.009 1.00 90.31 84 GLY A C 1
ATOM 660 O O . GLY A 1 84 ? 11.418 -11.588 3.720 1.00 90.31 84 GLY A O 1
ATOM 661 N N . SER A 1 85 ? 10.168 -11.179 1.902 1.00 91.25 85 SER A N 1
ATOM 662 C CA . SER A 1 85 ? 10.920 -10.014 1.423 1.00 91.25 85 SER A CA 1
ATOM 663 C C . SER A 1 85 ? 9.976 -8.854 1.092 1.00 91.25 85 SER A C 1
ATOM 665 O O . SER A 1 85 ? 8.885 -9.101 0.576 1.00 91.25 85 SER A O 1
ATOM 667 N N . PRO A 1 86 ? 10.370 -7.588 1.325 1.00 93.31 86 PRO A N 1
ATOM 668 C CA . PRO A 1 86 ? 9.534 -6.441 0.985 1.00 93.31 86 PRO A CA 1
ATOM 669 C C . PRO A 1 86 ? 9.105 -6.457 -0.486 1.00 93.31 86 PRO A C 1
ATOM 671 O O . PRO A 1 86 ? 9.906 -6.751 -1.376 1.00 93.31 86 PRO A O 1
ATOM 674 N N . ALA A 1 87 ? 7.847 -6.101 -0.751 1.00 94.19 87 ALA A N 1
ATOM 675 C CA . ALA A 1 87 ? 7.400 -5.882 -2.120 1.00 94.19 87 ALA A CA 1
ATOM 676 C C . ALA A 1 87 ? 8.190 -4.718 -2.739 1.00 94.19 87 ALA A C 1
ATOM 678 O O . ALA A 1 87 ? 8.371 -3.682 -2.104 1.00 94.19 87 ALA A O 1
ATOM 679 N N . CYS A 1 88 ? 8.626 -4.885 -3.981 1.00 95.62 88 CYS A N 1
ATOM 680 C CA . CYS A 1 88 ? 9.434 -3.922 -4.735 1.00 95.62 88 CYS A CA 1
ATOM 681 C C . CYS A 1 88 ? 8.809 -3.564 -6.094 1.00 95.62 88 CYS A C 1
ATOM 683 O O . CYS A 1 88 ? 7.819 -4.177 -6.505 1.00 95.62 88 CYS A O 1
ATOM 685 N N . VAL A 1 89 ? 9.395 -2.593 -6.797 1.00 94.94 89 VAL A N 1
ATOM 686 C CA . VAL A 1 89 ? 8.957 -2.100 -8.117 1.00 94.94 89 VAL A CA 1
ATOM 687 C C . VAL A 1 89 ? 8.754 -3.230 -9.134 1.00 94.94 89 VAL A C 1
ATOM 689 O O . VAL A 1 89 ? 7.762 -3.206 -9.858 1.00 94.94 89 VAL A O 1
ATOM 692 N N . TYR A 1 90 ? 9.585 -4.279 -9.124 1.00 95.50 90 TYR A N 1
ATOM 693 C CA . TYR A 1 90 ? 9.404 -5.459 -9.985 1.00 95.50 90 TYR A CA 1
ATOM 694 C C . TYR A 1 90 ? 8.014 -6.115 -9.850 1.00 95.50 90 TYR A C 1
ATOM 696 O O . TYR A 1 90 ? 7.422 -6.570 -10.830 1.00 95.50 90 TYR A O 1
ATOM 704 N N . HIS A 1 91 ? 7.445 -6.124 -8.640 1.00 95.62 91 HIS A N 1
ATOM 705 C CA . HIS A 1 91 ? 6.099 -6.651 -8.407 1.00 95.62 91 HIS A CA 1
ATOM 706 C C . HIS A 1 91 ? 5.029 -5.745 -9.021 1.00 95.62 91 HIS A C 1
ATOM 708 O O . HIS A 1 91 ? 4.064 -6.244 -9.590 1.00 95.62 91 HIS A O 1
ATOM 714 N N . ALA A 1 92 ? 5.200 -4.420 -8.934 1.00 94.12 92 ALA A N 1
ATOM 715 C CA . ALA A 1 92 ? 4.288 -3.471 -9.572 1.00 94.12 92 ALA A CA 1
ATOM 716 C C . ALA A 1 92 ? 4.292 -3.625 -11.098 1.00 94.12 92 ALA A C 1
ATOM 718 O O . ALA A 1 92 ? 3.219 -3.665 -11.696 1.00 94.12 92 ALA A O 1
ATOM 719 N N . PHE A 1 93 ? 5.465 -3.836 -11.706 1.00 92.69 93 PHE A N 1
ATOM 720 C CA . PHE A 1 93 ? 5.570 -4.214 -13.119 1.00 92.69 93 PHE A CA 1
ATOM 721 C C . PHE A 1 93 ? 4.793 -5.494 -13.425 1.00 92.69 93 PHE A C 1
ATOM 723 O O . PHE A 1 93 ? 3.893 -5.485 -14.261 1.00 92.69 93 PHE A O 1
ATOM 730 N N . THR A 1 94 ? 5.083 -6.574 -12.696 1.00 92.94 94 THR A N 1
ATOM 731 C CA . THR A 1 94 ? 4.489 -7.892 -12.974 1.00 92.94 94 THR A CA 1
ATOM 732 C C . THR A 1 94 ? 2.964 -7.888 -12.815 1.00 92.94 94 THR A C 1
ATOM 734 O O . THR A 1 94 ? 2.244 -8.546 -13.566 1.00 92.94 94 THR A O 1
ATOM 737 N N . TYR A 1 95 ? 2.432 -7.115 -11.864 1.00 93.31 95 TYR A N 1
ATOM 738 C CA . TYR A 1 95 ? 0.987 -6.985 -11.671 1.00 93.31 95 TYR A CA 1
ATOM 739 C C . TYR A 1 95 ? 0.331 -5.888 -12.512 1.00 93.31 95 TYR A C 1
ATOM 741 O O . TYR A 1 95 ? -0.898 -5.774 -12.447 1.00 93.31 95 TYR A O 1
ATOM 749 N N . ARG A 1 96 ? 1.108 -5.157 -13.324 1.00 93.62 96 ARG A N 1
ATOM 750 C CA . ARG A 1 96 ? 0.675 -4.030 -14.166 1.00 93.62 96 ARG A CA 1
ATOM 751 C C . ARG A 1 96 ? 0.081 -2.863 -13.363 1.00 93.62 96 ARG A C 1
ATOM 753 O O . ARG A 1 96 ? -0.864 -2.214 -13.802 1.00 93.62 96 ARG A O 1
ATOM 760 N N . ASP A 1 97 ? 0.617 -2.615 -12.169 1.00 92.62 97 ASP A N 1
ATOM 761 C CA . ASP A 1 97 ? 0.192 -1.552 -11.250 1.00 92.62 97 ASP A CA 1
ATOM 762 C C . ASP A 1 97 ? 1.052 -0.291 -11.447 1.00 92.62 97 ASP A C 1
ATOM 764 O O . ASP A 1 97 ? 2.049 -0.059 -10.754 1.00 92.62 97 ASP A O 1
ATOM 768 N N . THR A 1 98 ? 0.682 0.527 -12.436 1.00 92.56 98 THR A N 1
ATOM 769 C CA . THR A 1 98 ? 1.422 1.753 -12.771 1.00 92.56 98 THR A CA 1
ATOM 770 C C . THR A 1 98 ? 1.396 2.793 -11.661 1.00 92.56 98 THR A C 1
ATOM 772 O O . THR A 1 98 ? 2.379 3.508 -11.475 1.00 92.56 98 THR A O 1
ATOM 775 N N . ALA A 1 99 ? 0.312 2.857 -10.887 1.00 90.25 99 ALA A N 1
ATOM 776 C CA . ALA A 1 99 ? 0.177 3.811 -9.796 1.00 90.25 99 ALA A CA 1
ATOM 777 C C . ALA A 1 99 ? 1.167 3.491 -8.667 1.00 90.25 99 ALA A C 1
ATOM 779 O O . ALA A 1 99 ? 1.881 4.380 -8.193 1.00 90.25 99 ALA A O 1
ATOM 780 N N . ALA A 1 100 ? 1.269 2.217 -8.273 1.00 91.31 100 ALA A N 1
ATOM 781 C CA . ALA A 1 100 ? 2.221 1.785 -7.256 1.00 91.31 100 ALA A CA 1
ATOM 782 C C . ALA A 1 100 ? 3.676 1.980 -7.700 1.00 91.31 100 ALA A C 1
ATOM 784 O O . ALA A 1 100 ? 4.517 2.377 -6.887 1.00 91.31 100 ALA A O 1
ATOM 785 N N . MET A 1 101 ? 3.961 1.743 -8.984 1.00 90.06 101 MET A N 1
ATOM 786 C CA . MET A 1 101 ? 5.271 1.979 -9.589 1.00 90.06 101 MET A CA 1
ATOM 787 C C . MET A 1 101 ? 5.657 3.462 -9.536 1.00 90.06 101 MET A C 1
ATOM 789 O O . MET A 1 101 ? 6.693 3.794 -8.962 1.00 90.06 101 MET A O 1
ATOM 793 N N . THR A 1 102 ? 4.813 4.362 -10.050 1.00 89.38 102 THR A N 1
ATOM 794 C CA . THR A 1 102 ? 5.079 5.812 -10.051 1.00 89.38 102 THR A CA 1
ATOM 795 C C . THR A 1 102 ? 5.220 6.366 -8.634 1.00 89.38 102 THR A C 1
ATOM 797 O O . THR A 1 102 ? 6.103 7.178 -8.370 1.00 89.38 102 THR A O 1
ATOM 800 N N . ALA A 1 103 ? 4.397 5.898 -7.691 1.00 88.88 103 ALA A N 1
ATOM 801 C CA . ALA A 1 103 ? 4.447 6.348 -6.301 1.00 88.88 103 ALA A CA 1
ATOM 802 C C . ALA A 1 103 ? 5.702 5.890 -5.537 1.00 88.88 103 ALA A C 1
ATOM 804 O O . ALA A 1 103 ? 6.008 6.459 -4.484 1.00 88.88 103 ALA A O 1
ATOM 805 N N . SER A 1 104 ? 6.380 4.843 -6.020 1.00 88.56 104 SER A N 1
ATOM 806 C CA . SER A 1 104 ? 7.482 4.194 -5.302 1.00 88.56 104 SER A CA 1
ATOM 807 C C . SER A 1 104 ? 8.839 4.330 -5.988 1.00 88.56 104 SER A C 1
ATOM 809 O O . SER A 1 104 ? 9.844 4.136 -5.320 1.00 88.56 104 SER A O 1
ATOM 811 N N . SER A 1 105 ? 8.888 4.653 -7.283 1.00 84.56 105 SER A N 1
ATOM 812 C CA . SER A 1 105 ? 10.151 4.740 -8.014 1.00 84.56 105 SER A CA 1
ATOM 813 C C . SER A 1 105 ? 10.886 6.057 -7.744 1.00 84.56 105 SER A C 1
ATOM 815 O O . SER A 1 105 ? 10.379 7.141 -8.045 1.00 84.56 105 SER A O 1
ATOM 817 N N . SER A 1 106 ? 12.113 5.978 -7.228 1.00 83.31 106 SER A N 1
ATOM 818 C CA . SER A 1 106 ? 13.041 7.116 -7.146 1.00 83.31 106 SER A CA 1
ATOM 819 C C . SER A 1 106 ? 13.824 7.329 -8.441 1.00 83.31 106 SER A C 1
ATOM 821 O O . SER A 1 106 ? 14.353 8.422 -8.674 1.00 83.31 106 SER A O 1
ATOM 823 N N . SER A 1 107 ? 13.843 6.332 -9.327 1.00 83.19 107 SER A N 1
ATOM 824 C CA . SER A 1 107 ? 14.491 6.409 -10.634 1.00 83.19 107 SER A CA 1
ATOM 825 C C . SER A 1 107 ? 13.964 7.583 -11.452 1.00 83.19 107 SER A C 1
ATOM 827 O O . SER A 1 107 ? 12.770 7.692 -11.740 1.00 83.19 107 SER A O 1
ATOM 829 N N . VAL A 1 108 ? 14.862 8.483 -11.853 1.00 80.75 108 VAL A N 1
ATOM 830 C CA . VAL A 1 108 ? 14.515 9.577 -12.771 1.00 80.75 108 VAL A CA 1
ATOM 831 C C . VAL A 1 108 ? 14.069 8.998 -14.114 1.00 80.75 108 VAL A C 1
ATOM 833 O O . VAL A 1 108 ? 13.061 9.435 -14.657 1.00 80.75 108 VAL A O 1
ATOM 836 N N . SER A 1 109 ? 14.749 7.961 -14.604 1.00 78.62 109 SER A N 1
ATOM 837 C CA . SER A 1 109 ? 14.456 7.325 -15.890 1.00 78.62 109 SER A CA 1
ATOM 838 C C . SER A 1 109 ? 13.065 6.687 -15.925 1.00 78.62 109 SER A C 1
ATOM 840 O O . SER A 1 109 ? 12.322 6.916 -16.873 1.00 78.62 109 SER A O 1
ATOM 842 N N . LEU A 1 110 ? 12.670 5.943 -14.883 1.00 83.12 110 LEU A N 1
ATOM 843 C CA . LEU A 1 110 ? 11.324 5.351 -14.829 1.00 83.12 110 LEU A CA 1
ATOM 844 C C . LEU A 1 110 ? 10.233 6.409 -14.635 1.00 83.12 110 LEU A C 1
ATOM 846 O O . LEU A 1 110 ? 9.161 6.286 -15.223 1.00 83.12 110 LEU A O 1
ATOM 850 N N . ARG A 1 111 ? 10.501 7.469 -13.860 1.00 84.94 111 ARG A N 1
ATOM 851 C CA . ARG A 1 111 ? 9.554 8.584 -13.697 1.00 84.94 111 ARG A CA 1
ATOM 852 C C . ARG A 1 111 ? 9.338 9.355 -14.998 1.00 84.94 111 ARG A C 1
ATOM 854 O O . ARG A 1 111 ? 8.203 9.707 -15.292 1.00 84.94 111 ARG A O 1
ATOM 861 N N . ARG A 1 112 ? 10.391 9.554 -15.796 1.00 86.38 112 ARG A N 1
ATOM 862 C CA . ARG A 1 112 ? 10.328 10.214 -17.113 1.00 86.38 112 ARG A CA 1
ATOM 863 C C . ARG A 1 112 ? 9.485 9.464 -18.136 1.00 86.38 112 ARG A C 1
ATOM 865 O O . ARG A 1 112 ? 8.875 10.092 -18.991 1.00 86.38 112 ARG A O 1
ATOM 872 N N . LEU A 1 113 ? 9.396 8.135 -18.032 1.00 88.38 113 LEU A N 1
ATOM 873 C CA . LEU A 1 113 ? 8.479 7.368 -18.878 1.00 88.38 113 LEU A CA 1
ATOM 874 C C . LEU A 1 113 ? 7.013 7.733 -18.615 1.00 88.38 113 LEU A C 1
ATOM 876 O O . LEU A 1 113 ? 6.200 7.601 -19.525 1.00 88.38 113 LEU A O 1
ATOM 880 N N . ASP A 1 114 ? 6.674 8.192 -17.404 1.00 89.75 114 ASP A N 1
ATOM 881 C CA . ASP A 1 114 ? 5.323 8.603 -16.993 1.00 89.75 114 ASP A CA 1
ATOM 882 C C . ASP A 1 114 ? 4.231 7.609 -17.440 1.00 89.75 114 ASP A C 1
ATOM 884 O O . ASP A 1 114 ? 3.208 7.948 -18.042 1.00 89.75 114 ASP A O 1
ATOM 888 N N . LEU A 1 115 ? 4.498 6.322 -17.189 1.00 91.25 115 LEU A N 1
ATOM 889 C CA . LEU A 1 115 ? 3.644 5.227 -17.651 1.00 91.25 115 LEU A CA 1
ATOM 890 C C . LEU A 1 115 ? 2.239 5.292 -17.048 1.00 91.25 115 LEU A C 1
ATOM 892 O O . LEU A 1 115 ? 1.292 4.889 -17.712 1.00 91.25 115 LEU A O 1
ATOM 896 N N . ASP A 1 116 ? 2.078 5.809 -15.826 1.00 92.38 116 ASP A N 1
ATOM 897 C CA . ASP A 1 116 ? 0.759 5.916 -15.192 1.00 92.38 116 ASP A CA 1
ATOM 898 C C . ASP A 1 116 ? -0.166 6.887 -15.935 1.00 92.38 116 ASP A C 1
ATOM 900 O O . ASP A 1 116 ? -1.310 6.539 -16.238 1.00 92.38 116 ASP A O 1
ATOM 904 N N . THR A 1 117 ? 0.336 8.069 -16.299 1.00 92.38 117 THR A N 1
ATOM 905 C CA . THR A 1 117 ? -0.430 9.045 -17.084 1.00 92.38 117 THR A CA 1
ATOM 906 C C . THR A 1 117 ? -0.692 8.517 -18.489 1.00 92.38 117 THR A C 1
ATOM 908 O O . THR A 1 117 ? -1.831 8.542 -18.960 1.00 92.38 117 THR A O 1
ATOM 911 N N . LYS A 1 118 ? 0.337 7.967 -19.151 1.00 93.50 118 LYS A N 1
ATOM 912 C CA . LYS A 1 118 ? 0.208 7.436 -20.514 1.00 93.50 118 LYS A CA 1
ATOM 913 C C . LYS A 1 118 ? -0.797 6.286 -20.580 1.00 93.50 118 LYS A C 1
ATOM 915 O O . LYS A 1 118 ? -1.682 6.318 -21.430 1.00 93.50 118 LYS A O 1
ATOM 920 N N . MET A 1 119 ? -0.748 5.321 -19.659 1.00 91.81 119 MET A N 1
ATOM 921 C CA . MET A 1 119 ? -1.668 4.170 -19.631 1.00 91.81 119 MET A CA 1
ATOM 922 C C . MET A 1 119 ? -3.139 4.563 -19.422 1.00 91.81 119 MET A C 1
ATOM 924 O O . MET A 1 119 ? -4.036 3.842 -19.864 1.00 91.81 119 MET A O 1
ATOM 928 N N . LYS A 1 120 ? -3.401 5.714 -18.792 1.00 92.06 120 LYS A N 1
ATOM 929 C CA . LYS A 1 120 ? -4.749 6.286 -18.626 1.00 92.06 120 LYS A CA 1
ATOM 930 C C . LYS A 1 120 ? -5.209 7.114 -19.829 1.00 92.06 120 LYS A C 1
ATOM 932 O O . LYS A 1 120 ? -6.382 7.472 -19.903 1.00 92.06 120 LYS A O 1
ATOM 937 N N . SER A 1 121 ? -4.312 7.414 -20.764 1.00 91.81 121 SER A N 1
ATOM 938 C CA . SER A 1 121 ? -4.622 8.208 -21.946 1.00 91.81 121 SER A CA 1
ATOM 939 C C . SER A 1 121 ? -5.605 7.496 -22.876 1.00 91.81 121 SER A C 1
ATOM 941 O O . SER A 1 121 ? -5.523 6.283 -23.095 1.00 91.81 121 SER A O 1
ATOM 943 N N . THR A 1 122 ? -6.516 8.276 -23.456 1.00 90.50 122 THR A N 1
ATOM 944 C CA . THR A 1 122 ? -7.507 7.820 -24.439 1.00 90.50 122 THR A CA 1
ATOM 945 C C . THR A 1 122 ? -6.934 7.697 -25.849 1.00 90.50 122 THR A C 1
ATOM 947 O O . THR A 1 122 ? -7.525 7.007 -26.673 1.00 90.50 122 THR A O 1
ATOM 950 N N . VAL A 1 123 ? -5.784 8.325 -26.133 1.00 88.69 123 VAL A N 1
ATOM 951 C CA . VAL A 1 123 ? -5.108 8.205 -27.440 1.00 88.69 123 VAL A CA 1
ATOM 952 C C . VAL A 1 123 ? -4.332 6.896 -27.598 1.00 88.69 123 VAL A C 1
ATOM 954 O O . VAL A 1 123 ? -3.893 6.576 -28.697 1.00 88.69 123 VAL A O 1
ATOM 957 N N . TRP A 1 124 ? -4.162 6.135 -26.513 1.00 90.62 124 TRP A N 1
ATOM 958 C CA . TRP A 1 124 ? -3.438 4.869 -26.515 1.00 90.62 124 TRP A CA 1
ATOM 959 C C . TRP A 1 124 ? -4.423 3.708 -26.377 1.00 90.62 124 TRP A C 1
ATOM 961 O O . TRP A 1 124 ? -5.088 3.572 -25.348 1.00 90.62 124 TRP A O 1
ATOM 971 N N . ASP A 1 125 ? -4.542 2.889 -27.421 1.00 89.88 125 ASP A N 1
ATOM 972 C CA . ASP A 1 125 ? -5.473 1.760 -27.433 1.00 89.88 125 ASP A CA 1
ATOM 973 C C . ASP A 1 125 ? -4.987 0.568 -26.585 1.00 89.88 125 ASP A C 1
ATOM 975 O O . ASP A 1 125 ? -3.806 0.436 -26.251 1.00 89.88 125 ASP A O 1
ATOM 979 N N . ASP A 1 126 ? -5.914 -0.325 -26.230 1.00 89.00 126 ASP A N 1
ATOM 980 C CA . ASP A 1 126 ? -5.627 -1.470 -25.357 1.00 89.00 126 ASP A CA 1
ATOM 981 C C . ASP A 1 126 ? -4.636 -2.464 -25.974 1.00 89.00 126 ASP A C 1
ATOM 983 O O . ASP A 1 126 ? -3.862 -3.099 -25.254 1.00 89.00 126 ASP A O 1
ATOM 987 N N . LYS A 1 127 ? -4.614 -2.582 -27.308 1.00 89.50 127 LYS A N 1
ATOM 988 C CA . LYS A 1 127 ? -3.679 -3.464 -28.015 1.00 89.50 127 LYS A CA 1
ATOM 989 C C . LYS A 1 127 ? -2.245 -2.955 -27.864 1.00 89.50 127 LYS A C 1
ATOM 991 O O . LYS A 1 127 ? -1.352 -3.721 -27.514 1.00 89.50 127 LYS A O 1
ATOM 996 N N . SER A 1 128 ? -2.046 -1.660 -28.066 1.00 90.00 128 SER A N 1
ATOM 997 C CA . SER A 1 128 ? -0.762 -0.975 -27.953 1.00 90.00 128 SER A CA 1
ATOM 998 C C . SER A 1 128 ? -0.284 -0.928 -26.501 1.00 90.00 128 SER A C 1
ATOM 1000 O O . SER A 1 128 ? 0.906 -1.100 -26.243 1.00 90.00 128 SER A O 1
ATOM 1002 N N . LYS A 1 129 ? -1.203 -0.792 -25.533 1.00 91.25 129 LYS A N 1
ATOM 1003 C CA . LYS A 1 129 ? -0.901 -0.993 -24.104 1.00 91.25 129 LYS A CA 1
ATOM 1004 C C . LYS A 1 129 ? -0.454 -2.428 -23.820 1.00 91.25 129 LYS A C 1
ATOM 1006 O O . LYS A 1 129 ? 0.456 -2.634 -23.024 1.00 91.25 129 LYS A O 1
ATOM 1011 N N . GLY A 1 130 ? -1.058 -3.420 -24.477 1.00 91.69 130 GLY A N 1
ATOM 1012 C CA . GLY A 1 130 ? -0.612 -4.816 -24.444 1.00 91.69 130 GLY A CA 1
ATOM 1013 C C . GLY A 1 130 ? 0.842 -4.968 -24.891 1.00 91.69 130 GLY A C 1
ATOM 1014 O O . GLY A 1 130 ? 1.661 -5.472 -24.126 1.00 91.69 130 GLY A O 1
ATOM 1015 N N . THR A 1 131 ? 1.176 -4.436 -26.068 1.00 91.94 131 THR A N 1
ATOM 1016 C CA . THR A 1 131 ? 2.544 -4.438 -26.612 1.00 91.94 131 THR A CA 1
ATOM 1017 C C . THR A 1 131 ? 3.532 -3.681 -25.720 1.00 91.94 131 THR A C 1
ATOM 1019 O O . THR A 1 131 ? 4.665 -4.118 -25.545 1.00 91.94 131 THR A O 1
ATOM 1022 N N . CYS A 1 132 ? 3.114 -2.586 -25.078 1.00 93.12 132 CYS A N 1
ATOM 1023 C CA . CYS A 1 132 ? 3.940 -1.903 -24.080 1.00 93.12 132 CYS A CA 1
ATOM 1024 C C . CYS A 1 132 ? 4.376 -2.842 -22.949 1.00 93.12 132 CYS A C 1
ATOM 1026 O O . CYS A 1 132 ? 5.533 -2.810 -22.540 1.00 93.12 132 CYS A O 1
ATOM 1028 N N . TRP A 1 133 ? 3.464 -3.664 -22.427 1.00 93.81 133 TRP A N 1
ATOM 1029 C CA . TRP A 1 133 ? 3.805 -4.609 -21.364 1.00 93.81 133 TRP A CA 1
ATOM 1030 C C . TRP A 1 133 ? 4.742 -5.712 -21.853 1.00 93.81 133 TRP A C 1
ATOM 1032 O O . TRP A 1 133 ? 5.660 -6.068 -21.125 1.00 93.81 133 TRP A O 1
ATOM 1042 N N . GLU A 1 134 ? 4.580 -6.182 -23.092 1.00 94.94 134 GLU A N 1
ATOM 1043 C CA . GLU A 1 134 ? 5.501 -7.151 -23.703 1.00 94.94 134 GLU A CA 1
ATOM 1044 C C . GLU A 1 134 ? 6.932 -6.597 -23.782 1.00 94.94 134 GLU A C 1
ATOM 1046 O O . GLU A 1 134 ? 7.879 -7.290 -23.407 1.00 94.94 134 GLU A O 1
ATOM 1051 N N . TYR A 1 135 ? 7.096 -5.327 -24.176 1.00 95.50 135 TYR A N 1
ATOM 1052 C CA . TYR A 1 135 ? 8.400 -4.656 -24.141 1.00 95.50 135 TYR A CA 1
ATOM 1053 C C . TYR A 1 135 ? 8.980 -4.597 -22.727 1.00 95.50 135 TYR A C 1
ATOM 1055 O O . TYR A 1 135 ? 10.151 -4.909 -22.530 1.00 95.50 135 TYR A O 1
ATOM 1063 N N . LEU A 1 136 ? 8.183 -4.209 -21.731 1.00 94.56 136 LEU A N 1
ATOM 1064 C CA . LEU A 1 136 ? 8.645 -4.082 -20.345 1.00 94.56 136 LEU A CA 1
ATOM 1065 C C . LEU A 1 136 ? 9.039 -5.438 -19.733 1.00 94.56 136 LEU A C 1
ATOM 1067 O O . LEU A 1 136 ? 10.042 -5.521 -19.019 1.00 94.56 136 LEU A O 1
ATOM 1071 N N . ASP A 1 137 ? 8.290 -6.498 -20.038 1.00 94.88 137 ASP A N 1
ATOM 1072 C CA . ASP A 1 137 ? 8.600 -7.868 -19.618 1.00 94.88 137 ASP A CA 1
ATOM 1073 C C . ASP A 1 137 ? 9.930 -8.339 -20.230 1.00 94.88 137 ASP A C 1
ATOM 1075 O O . ASP A 1 137 ? 10.804 -8.869 -19.534 1.00 94.88 137 ASP A O 1
ATOM 1079 N N . GLU A 1 138 ? 10.130 -8.074 -21.520 1.00 96.25 138 GLU A N 1
ATOM 1080 C CA . GLU A 1 138 ? 11.343 -8.438 -22.248 1.00 96.25 138 GLU A CA 1
ATOM 1081 C C . GLU A 1 138 ? 12.564 -7.593 -21.821 1.00 96.25 138 GLU A C 1
ATOM 1083 O O . GLU A 1 138 ? 13.672 -8.123 -21.674 1.00 96.25 138 GLU A O 1
ATOM 1088 N N . LEU A 1 139 ? 12.374 -6.304 -21.518 1.00 95.62 139 LEU A N 1
ATOM 1089 C CA . LEU A 1 139 ? 13.398 -5.430 -20.932 1.00 95.62 139 LEU A CA 1
ATOM 1090 C C . LEU A 1 139 ? 13.876 -5.953 -19.582 1.00 95.62 139 LEU A C 1
ATOM 1092 O O . LEU A 1 139 ? 15.082 -6.040 -19.343 1.00 95.62 139 LEU A O 1
ATOM 1096 N N . ASN A 1 140 ? 12.943 -6.346 -18.714 1.00 94.81 140 ASN A N 1
ATOM 1097 C CA . ASN A 1 140 ? 13.272 -6.964 -17.438 1.00 94.81 140 ASN A CA 1
ATOM 1098 C C . ASN A 1 140 ? 14.062 -8.257 -17.642 1.00 94.81 140 ASN A C 1
ATOM 1100 O O . ASN A 1 140 ? 15.138 -8.417 -17.064 1.00 94.81 140 ASN A O 1
ATOM 1104 N N . ARG A 1 141 ? 13.577 -9.160 -18.500 1.00 94.88 141 ARG A N 1
ATOM 1105 C CA . ARG A 1 141 ? 14.253 -10.434 -18.774 1.00 94.88 141 ARG A CA 1
ATOM 1106 C C . ARG A 1 141 ? 15.693 -10.222 -19.245 1.00 94.88 141 ARG A C 1
ATOM 1108 O O . ARG A 1 141 ? 16.624 -10.771 -18.659 1.00 94.88 141 ARG A O 1
ATOM 1115 N N . THR A 1 142 ? 15.883 -9.388 -20.263 1.00 95.81 142 THR A N 1
ATOM 1116 C CA . THR A 1 142 ? 17.206 -9.112 -20.841 1.00 95.81 142 THR A CA 1
ATOM 1117 C C . THR A 1 142 ? 18.146 -8.404 -19.868 1.00 95.81 142 THR A C 1
ATOM 1119 O O . THR A 1 142 ? 19.330 -8.743 -19.835 1.00 95.81 142 THR A O 1
ATOM 1122 N N . ALA A 1 143 ? 17.644 -7.501 -19.018 1.00 95.00 143 ALA A N 1
ATOM 1123 C CA . ALA A 1 143 ? 18.443 -6.864 -17.971 1.00 95.00 143 ALA A CA 1
ATOM 1124 C C . ALA A 1 143 ? 18.994 -7.897 -16.973 1.00 95.00 143 ALA A C 1
ATOM 1126 O O . ALA A 1 143 ? 20.197 -7.936 -16.692 1.00 95.00 143 ALA A O 1
ATOM 1127 N N . PHE A 1 144 ? 18.134 -8.794 -16.483 1.00 93.88 144 PHE A N 1
ATOM 1128 C CA . PHE A 1 144 ? 18.536 -9.847 -15.550 1.00 93.88 144 PHE A CA 1
ATOM 1129 C C . PHE A 1 144 ? 19.431 -10.912 -16.195 1.00 93.88 144 PHE A C 1
ATOM 1131 O O . PHE A 1 144 ? 20.321 -11.444 -15.525 1.00 93.88 144 PHE A O 1
ATOM 1138 N N . ASP A 1 145 ? 19.269 -11.200 -17.486 1.00 93.50 145 ASP A N 1
ATOM 1139 C CA . ASP A 1 145 ? 20.169 -12.084 -18.237 1.00 93.50 145 ASP A CA 1
ATOM 1140 C C . ASP A 1 145 ? 21.560 -11.453 -18.438 1.00 93.50 145 ASP A C 1
ATOM 1142 O O . ASP A 1 145 ? 22.579 -12.151 -18.375 1.00 93.50 145 ASP A O 1
ATOM 1146 N N . ALA A 1 146 ? 21.618 -10.130 -18.622 1.00 92.88 146 ALA A N 1
ATOM 1147 C CA . ALA A 1 146 ? 22.843 -9.371 -18.867 1.00 92.88 146 ALA A CA 1
ATOM 1148 C C . ALA A 1 146 ? 23.691 -9.120 -17.609 1.00 92.88 146 ALA A C 1
ATOM 1150 O O . ALA A 1 146 ? 24.915 -8.975 -17.711 1.00 92.88 146 ALA A O 1
ATOM 1151 N N . ILE A 1 147 ? 23.066 -9.066 -16.429 1.00 89.44 147 ILE A N 1
ATOM 1152 C CA . ILE A 1 147 ? 23.759 -8.699 -15.192 1.00 89.44 147 ILE A CA 1
ATOM 1153 C C . ILE A 1 147 ? 24.757 -9.776 -14.737 1.00 89.44 147 ILE A C 1
ATOM 1155 O O . ILE A 1 147 ? 24.516 -10.986 -14.874 1.00 89.44 147 ILE A O 1
ATOM 1159 N N . ASP A 1 148 ? 25.899 -9.330 -14.198 1.00 82.56 148 ASP A N 1
ATOM 1160 C CA . ASP A 1 148 ? 26.976 -10.219 -13.757 1.00 82.56 148 ASP A CA 1
ATOM 1161 C C . ASP A 1 148 ? 26.476 -11.175 -12.666 1.00 82.56 148 ASP A C 1
ATOM 1163 O O . ASP A 1 148 ? 25.767 -10.781 -11.741 1.00 82.56 148 ASP A O 1
ATOM 1167 N N . SER A 1 149 ? 26.900 -12.436 -12.748 1.00 82.00 149 SER A N 1
ATOM 1168 C CA . SER A 1 149 ? 26.671 -13.465 -11.728 1.00 82.00 149 SER A CA 1
ATOM 1169 C C . SER A 1 149 ? 27.032 -13.041 -10.298 1.00 82.00 149 SER A C 1
ATOM 1171 O O . SER A 1 149 ? 26.455 -13.561 -9.349 1.00 82.00 149 SER A O 1
ATOM 1173 N N . LYS A 1 150 ? 27.987 -12.118 -10.142 1.00 84.25 150 LYS A N 1
ATOM 1174 C CA . LYS A 1 150 ? 28.446 -11.592 -8.852 1.00 84.25 150 LYS A CA 1
ATOM 1175 C C . LYS A 1 150 ? 27.675 -10.357 -8.391 1.00 84.25 150 LYS A C 1
ATOM 1177 O O . LYS A 1 150 ? 27.890 -9.904 -7.270 1.00 84.25 150 LYS A O 1
ATOM 1182 N N . SER A 1 151 ? 26.819 -9.788 -9.239 1.00 87.38 151 SER A N 1
ATOM 1183 C CA . SER A 1 151 ? 26.019 -8.628 -8.867 1.00 87.38 151 SER A CA 1
ATOM 1184 C C . SER A 1 151 ? 24.988 -9.012 -7.810 1.00 87.38 151 SER A C 1
ATOM 1186 O O . SER A 1 151 ? 24.292 -10.022 -7.939 1.00 87.38 151 SER A O 1
ATOM 1188 N N . LYS A 1 152 ? 24.833 -8.163 -6.788 1.00 87.94 152 LYS A N 1
ATOM 1189 C CA . LYS A 1 152 ? 23.784 -8.314 -5.765 1.00 87.94 152 LYS A CA 1
ATOM 1190 C C . LYS A 1 152 ? 22.371 -8.305 -6.360 1.00 87.94 152 LYS A C 1
ATOM 1192 O O . LYS A 1 152 ? 21.462 -8.874 -5.768 1.00 87.94 152 LYS A O 1
ATOM 1197 N N . TRP A 1 153 ? 22.204 -7.719 -7.546 1.00 89.81 153 TRP A N 1
ATOM 1198 C CA . TRP A 1 153 ? 20.928 -7.614 -8.249 1.00 89.81 153 TRP A CA 1
ATOM 1199 C C . TRP A 1 153 ? 20.660 -8.780 -9.207 1.00 89.81 153 TRP A C 1
ATOM 1201 O O . TRP A 1 153 ? 19.685 -8.748 -9.946 1.00 89.81 153 TRP A O 1
ATOM 1211 N N . LYS A 1 154 ? 21.508 -9.821 -9.226 1.00 88.31 154 LYS A N 1
ATOM 1212 C CA . LYS A 1 154 ? 21.313 -10.984 -10.108 1.00 88.31 154 LYS A CA 1
ATOM 1213 C C . LYS A 1 154 ? 20.048 -11.778 -9.780 1.00 88.31 154 LYS A C 1
ATOM 1215 O O . LYS A 1 154 ? 19.485 -12.430 -10.657 1.00 88.31 154 LYS A O 1
ATOM 1220 N N . LYS A 1 155 ? 19.629 -11.769 -8.514 1.00 89.06 155 LYS A N 1
ATOM 1221 C CA . LYS A 1 155 ? 18.475 -12.533 -8.049 1.00 89.06 155 LYS A CA 1
ATOM 1222 C C . LYS A 1 155 ? 17.191 -11.804 -8.437 1.00 89.06 155 LYS A C 1
ATOM 1224 O O . LYS A 1 155 ? 16.905 -10.751 -7.891 1.00 89.06 155 LYS A O 1
ATOM 1229 N N . ILE A 1 156 ? 16.413 -12.393 -9.339 1.00 92.56 156 ILE A N 1
ATOM 1230 C CA . ILE A 1 156 ? 15.087 -11.879 -9.697 1.00 92.56 156 ILE A CA 1
ATOM 1231 C C . ILE A 1 156 ? 14.172 -11.962 -8.459 1.00 92.56 156 ILE A C 1
ATOM 1233 O O . ILE A 1 156 ? 14.161 -13.011 -7.797 1.00 92.56 156 ILE A O 1
ATOM 1237 N N . PRO A 1 157 ? 13.415 -10.900 -8.120 1.00 94.19 157 PRO A N 1
ATOM 1238 C CA . PRO A 1 157 ? 12.421 -10.958 -7.055 1.00 94.19 157 PRO A CA 1
ATOM 1239 C C . PRO A 1 157 ? 11.400 -12.075 -7.303 1.00 94.19 157 PRO A C 1
ATOM 1241 O O . PRO A 1 157 ? 10.891 -12.237 -8.409 1.00 94.19 157 PRO A O 1
ATOM 1244 N N . VAL A 1 158 ? 11.100 -12.861 -6.269 1.00 93.81 158 VAL A N 1
ATOM 1245 C CA . VAL A 1 158 ? 10.093 -13.927 -6.358 1.00 93.81 158 VAL A CA 1
ATOM 1246 C C . VAL A 1 158 ? 8.715 -13.282 -6.376 1.00 93.81 158 VAL A C 1
ATOM 1248 O O . VAL A 1 158 ? 8.375 -12.572 -5.436 1.00 93.81 158 VAL A O 1
ATOM 1251 N N . VAL A 1 159 ? 7.922 -13.551 -7.413 1.00 94.81 159 VAL A N 1
ATOM 1252 C CA . VAL A 1 159 ? 6.591 -12.959 -7.577 1.00 94.81 159 VAL A CA 1
ATOM 1253 C C . VAL A 1 159 ? 5.514 -14.014 -7.318 1.00 94.81 159 VAL A C 1
ATOM 1255 O O . VAL A 1 159 ? 5.381 -14.942 -8.115 1.00 94.81 159 VAL A O 1
ATOM 1258 N N . PRO A 1 160 ? 4.740 -13.892 -6.225 1.00 92.56 160 PRO A N 1
ATOM 1259 C CA . PRO A 1 160 ? 3.571 -14.733 -6.003 1.00 92.56 160 PRO A CA 1
ATOM 1260 C C . PRO A 1 160 ? 2.518 -14.561 -7.101 1.00 92.56 160 PRO A C 1
ATOM 1262 O O . PRO A 1 160 ? 2.368 -13.507 -7.713 1.00 92.56 160 PRO A O 1
ATOM 1265 N N . THR A 1 161 ? 1.716 -15.585 -7.328 1.00 91.69 161 THR A N 1
ATOM 1266 C CA . THR A 1 161 ? 0.543 -15.483 -8.193 1.00 91.69 161 THR A CA 1
ATOM 1267 C C . THR A 1 161 ? -0.540 -14.612 -7.550 1.00 91.69 161 THR A C 1
ATOM 1269 O O . THR A 1 161 ? -0.596 -14.413 -6.330 1.00 91.69 161 THR A O 1
ATOM 1272 N N . ARG A 1 162 ? -1.461 -14.099 -8.377 1.00 88.56 162 ARG A N 1
ATOM 1273 C CA . ARG A 1 162 ? -2.633 -13.364 -7.875 1.00 88.56 162 ARG A CA 1
ATOM 1274 C C . ARG A 1 162 ? -3.494 -14.236 -6.957 1.00 88.56 162 ARG A C 1
ATOM 1276 O O . ARG A 1 162 ? -4.022 -13.713 -5.979 1.00 88.56 162 ARG A O 1
ATOM 1283 N N . ASP A 1 163 ? -3.572 -15.535 -7.223 1.00 88.62 163 ASP A N 1
ATOM 1284 C CA . ASP A 1 163 ? -4.333 -16.485 -6.410 1.00 88.62 163 ASP A CA 1
ATOM 1285 C C . ASP A 1 163 ? -3.676 -16.706 -5.045 1.00 88.62 163 ASP A C 1
ATOM 1287 O O . ASP A 1 163 ? -4.360 -16.659 -4.025 1.00 88.62 163 ASP A O 1
ATOM 1291 N N . GLU A 1 164 ? -2.346 -16.836 -4.986 1.00 87.62 164 GLU A N 1
ATOM 1292 C CA . GLU A 1 164 ? -1.608 -16.907 -3.717 1.00 87.62 164 GLU A CA 1
ATOM 1293 C C . GLU A 1 164 ? -1.769 -15.624 -2.894 1.00 87.62 164 GLU A C 1
ATOM 1295 O O . GLU A 1 164 ? -2.001 -15.688 -1.685 1.00 87.62 164 GLU A O 1
ATOM 1300 N N . ILE A 1 165 ? -1.722 -14.454 -3.542 1.00 90.44 165 ILE A N 1
ATOM 1301 C CA . ILE A 1 165 ? -2.002 -13.169 -2.887 1.00 90.44 165 ILE A CA 1
ATOM 1302 C C . ILE A 1 165 ? -3.422 -13.146 -2.322 1.00 90.44 165 ILE A C 1
ATOM 1304 O O . ILE A 1 165 ? -3.622 -12.732 -1.179 1.00 90.44 165 ILE A O 1
ATOM 1308 N N . GLN A 1 166 ? -4.418 -13.564 -3.105 1.00 86.50 166 GLN A N 1
ATOM 1309 C CA . GLN A 1 166 ? -5.812 -13.575 -2.669 1.00 86.50 166 GLN A CA 1
ATOM 1310 C C . GLN A 1 166 ? -6.034 -14.555 -1.518 1.00 86.50 166 GLN A C 1
ATOM 1312 O O . GLN A 1 166 ? -6.674 -14.185 -0.532 1.00 86.50 166 GLN A O 1
ATOM 1317 N N . ALA A 1 167 ? -5.463 -15.758 -1.599 1.00 83.81 167 ALA A N 1
ATOM 1318 C CA . ALA A 1 167 ? -5.522 -16.766 -0.550 1.00 83.81 167 ALA A CA 1
ATOM 1319 C C . ALA A 1 167 ? -4.867 -16.267 0.744 1.00 83.81 167 ALA A C 1
ATOM 1321 O O . ALA A 1 167 ? -5.437 -16.419 1.823 1.00 83.81 167 ALA A O 1
ATOM 1322 N N . ASP A 1 168 ? -3.714 -15.604 0.656 1.00 87.06 168 ASP A N 1
ATOM 1323 C CA . ASP A 1 168 ? -3.044 -15.027 1.817 1.00 87.06 168 ASP A CA 1
ATOM 1324 C C . ASP A 1 168 ? -3.817 -13.840 2.418 1.00 87.06 168 ASP A C 1
ATOM 1326 O O . ASP A 1 168 ? -3.943 -13.728 3.639 1.00 87.06 168 ASP A O 1
ATOM 1330 N N . ILE A 1 169 ? -4.390 -12.964 1.588 1.00 81.75 169 ILE A N 1
ATOM 1331 C CA . ILE A 1 169 ? -5.273 -11.887 2.057 1.00 81.75 169 ILE A CA 1
ATOM 1332 C C . ILE A 1 169 ? -6.504 -12.479 2.751 1.00 81.75 169 ILE A C 1
ATOM 1334 O O . ILE A 1 169 ? -6.873 -12.008 3.826 1.00 81.75 169 ILE A O 1
ATOM 1338 N N . ALA A 1 170 ? -7.131 -13.505 2.174 1.00 81.00 170 ALA A N 1
ATOM 1339 C CA . ALA A 1 170 ? -8.285 -14.181 2.755 1.00 81.00 170 ALA A CA 1
ATOM 1340 C C . ALA A 1 170 ? -7.924 -14.867 4.079 1.00 81.00 170 ALA A C 1
ATOM 1342 O O . ALA A 1 170 ? -8.606 -14.654 5.078 1.00 81.00 170 ALA A O 1
ATOM 1343 N N . ARG A 1 171 ? -6.804 -15.598 4.127 1.00 81.12 171 ARG A N 1
ATOM 1344 C CA . ARG A 1 171 ? -6.270 -16.227 5.343 1.00 81.12 171 ARG A CA 1
ATOM 1345 C C . ARG A 1 171 ? -6.008 -15.198 6.428 1.00 81.12 171 ARG A C 1
ATOM 1347 O O . ARG A 1 171 ? -6.392 -15.420 7.572 1.00 81.12 171 ARG A O 1
ATOM 1354 N N . ARG A 1 172 ? -5.380 -14.069 6.091 1.00 75.50 172 ARG A N 1
ATOM 1355 C CA . ARG A 1 172 ? -5.121 -12.990 7.049 1.00 75.50 172 ARG A CA 1
ATOM 1356 C C . ARG A 1 172 ? -6.400 -12.335 7.519 1.00 75.50 172 ARG A C 1
ATOM 1358 O O . ARG A 1 172 ? -6.516 -12.097 8.707 1.00 75.50 172 ARG A O 1
ATOM 1365 N N . LYS A 1 173 ? -7.385 -12.113 6.652 1.00 70.38 173 LYS A N 1
ATOM 1366 C CA . LYS A 1 173 ? -8.710 -11.624 7.063 1.00 70.38 173 LYS A CA 1
ATOM 1367 C C . LYS A 1 173 ? -9.420 -12.615 7.987 1.00 70.38 173 LYS A C 1
ATOM 1369 O O . LYS A 1 173 ? -9.9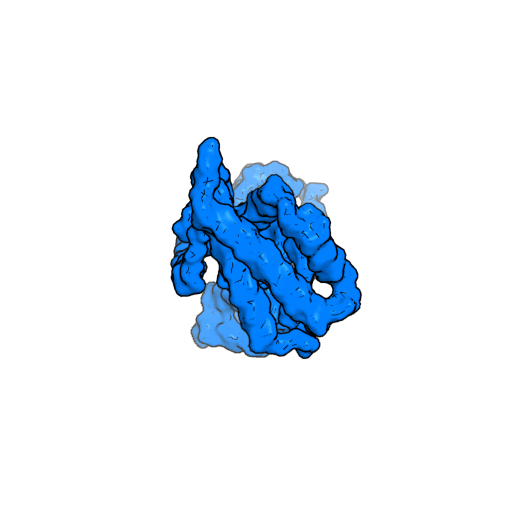29 -12.198 9.019 1.00 70.38 173 LYS A O 1
ATOM 1374 N N . ALA A 1 174 ? -9.377 -13.911 7.684 1.00 66.25 174 ALA A N 1
ATOM 1375 C CA . ALA A 1 174 ? -9.947 -14.960 8.529 1.00 66.25 174 ALA A CA 1
ATOM 1376 C C . ALA A 1 174 ? -9.241 -15.049 9.893 1.00 66.25 174 ALA A C 1
ATOM 1378 O O . ALA A 1 174 ? -9.897 -15.120 10.923 1.00 66.25 174 ALA A O 1
ATOM 1379 N N . SER A 1 175 ? -7.911 -14.938 9.925 1.00 52.22 175 SER A N 1
ATOM 1380 C CA . SER A 1 175 ? -7.144 -14.902 11.181 1.00 52.22 175 SER A CA 1
ATOM 1381 C C . SER A 1 175 ? -7.254 -13.563 11.928 1.00 52.22 175 SER A C 1
ATOM 1383 O O . SER A 1 175 ? -7.162 -13.542 13.153 1.00 52.22 175 SER A O 1
ATOM 1385 N N . SER A 1 176 ? -7.552 -12.463 11.227 1.00 44.25 176 SER A N 1
ATOM 1386 C CA . SER A 1 176 ? -7.944 -11.169 11.822 1.00 44.25 176 SER A CA 1
ATOM 1387 C C . SER A 1 176 ? -9.366 -11.209 12.387 1.00 44.25 176 SER A C 1
ATOM 1389 O O . SER A 1 176 ? -9.683 -10.457 13.298 1.00 44.25 176 SER A O 1
ATOM 1391 N N . SER A 1 177 ? -10.215 -12.113 11.890 1.00 41.22 177 SER A N 1
ATOM 1392 C CA . SER A 1 177 ? -11.551 -12.367 12.452 1.00 41.22 177 SER A CA 1
ATOM 1393 C C . SER A 1 177 ? -11.469 -13.107 13.795 1.00 41.22 177 SER A C 1
ATOM 1395 O O . SER A 1 177 ? -12.414 -13.085 14.572 1.00 41.22 177 SER A O 1
ATOM 1397 N N . SER A 1 178 ? -10.319 -13.721 14.094 1.00 40.75 178 SER A N 1
ATOM 1398 C CA . SER A 1 178 ? -9.985 -14.328 15.390 1.00 40.75 178 SER A CA 1
ATOM 1399 C C . SER A 1 178 ? -8.989 -13.502 16.220 1.00 40.75 178 SER A C 1
ATOM 1401 O O . SER A 1 178 ? -8.555 -13.946 17.278 1.00 40.75 178 SER A O 1
ATOM 1403 N N . GLY A 1 179 ? -8.593 -12.315 15.748 1.00 36.12 179 GLY A N 1
ATOM 1404 C CA . GLY A 1 179 ? -7.512 -11.530 16.336 1.00 36.12 179 GLY A CA 1
ATOM 1405 C C . GLY A 1 179 ? -7.713 -10.040 16.108 1.00 36.12 179 GLY A C 1
ATOM 1406 O O . GLY A 1 179 ? -7.315 -9.508 15.075 1.00 36.12 179 GLY A O 1
ATOM 1407 N N . SER A 1 180 ? -8.312 -9.395 17.111 1.00 43.16 180 SER A N 1
ATOM 1408 C CA . SER A 1 180 ? -8.451 -7.945 17.273 1.00 43.16 180 SER A CA 1
ATOM 1409 C C . SER A 1 180 ? -7.255 -7.165 16.713 1.00 43.16 180 SER A C 1
ATOM 1411 O O . SER A 1 180 ? -6.137 -7.278 17.222 1.00 43.16 180 SER A O 1
ATOM 1413 N N . LYS A 1 181 ? -7.499 -6.347 15.680 1.00 39.62 181 LYS A N 1
ATOM 1414 C CA . LYS A 1 181 ? -6.776 -5.087 15.470 1.00 39.62 181 LYS A CA 1
ATOM 1415 C C . LYS A 1 181 ? -7.559 -4.117 14.579 1.00 39.62 181 LYS A C 1
ATOM 1417 O O . LYS A 1 181 ? -7.702 -4.329 13.378 1.00 39.62 181 LYS A O 1
ATOM 1422 N N . ASN A 1 182 ? -7.931 -3.006 15.214 1.00 39.34 182 ASN A N 1
ATOM 1423 C CA . ASN A 1 182 ? -8.329 -1.705 14.671 1.00 39.34 182 ASN A CA 1
ATOM 1424 C C . ASN A 1 182 ? -9.656 -1.604 13.912 1.00 39.34 182 ASN A C 1
ATOM 1426 O O . ASN A 1 182 ? -9.718 -1.036 12.824 1.00 39.34 182 ASN A O 1
ATOM 1430 N N . THR A 1 183 ? -10.733 -1.987 14.588 1.00 46.53 183 THR A N 1
ATOM 1431 C CA . THR A 1 183 ? -11.935 -1.150 14.583 1.00 46.53 183 THR A CA 1
ATOM 1432 C C . THR A 1 183 ? -12.165 -0.737 16.028 1.00 46.53 183 THR A C 1
ATOM 1434 O O . THR A 1 183 ? -12.142 -1.590 16.908 1.00 46.53 183 THR A O 1
ATOM 1437 N N . GLN A 1 184 ? -12.272 0.562 16.292 1.00 54.50 184 GLN A N 1
ATOM 1438 C CA . GLN A 1 184 ? -12.548 1.079 17.628 1.00 54.50 184 GLN A CA 1
ATOM 1439 C C . GLN A 1 184 ? -13.974 0.638 17.976 1.00 54.50 184 GLN A C 1
ATOM 1441 O O . GLN A 1 184 ? -14.932 1.221 17.475 1.00 54.50 184 GLN A O 1
ATOM 1446 N N . SER A 1 185 ? -14.117 -0.459 18.725 1.00 72.81 185 SER A N 1
ATOM 1447 C CA . SER A 1 185 ? -15.437 -0.903 19.176 1.00 72.81 185 SER A CA 1
ATOM 1448 C C . SER A 1 185 ? -16.053 0.192 20.046 1.00 72.81 185 SER A C 1
ATOM 1450 O O . SER A 1 185 ? -15.322 0.985 20.651 1.00 72.81 185 SER A O 1
ATOM 1452 N N . VAL A 1 186 ? -17.384 0.234 20.176 1.00 78.00 186 VAL A N 1
ATOM 1453 C CA . VAL A 1 186 ? -18.038 1.165 21.123 1.00 78.00 186 VAL A CA 1
ATOM 1454 C C . VAL A 1 186 ? -17.402 1.053 22.517 1.00 78.00 186 VAL A C 1
ATOM 1456 O O . VAL A 1 186 ? -17.169 2.061 23.180 1.00 78.00 186 VAL A O 1
ATOM 1459 N N . ASN A 1 187 ? -17.007 -0.159 22.924 1.00 82.94 187 ASN A N 1
ATOM 1460 C CA . ASN A 1 187 ? -16.309 -0.393 24.186 1.00 82.94 187 ASN A CA 1
ATOM 1461 C C . ASN A 1 187 ? -14.920 0.262 24.247 1.00 82.94 187 ASN A C 1
ATOM 1463 O O . ASN A 1 187 ? -14.551 0.811 25.281 1.00 82.94 187 ASN A O 1
ATOM 1467 N N . ASP A 1 188 ? -14.152 0.237 23.158 1.00 84.19 188 ASP A N 1
ATOM 1468 C CA . ASP A 1 188 ? -12.846 0.901 23.100 1.00 84.19 188 ASP A CA 1
ATOM 1469 C C . ASP A 1 188 ? -12.992 2.426 23.108 1.00 84.19 188 ASP A C 1
ATOM 1471 O O . ASP A 1 188 ? -12.199 3.112 23.753 1.00 84.19 188 ASP A O 1
ATOM 1475 N N . GLY A 1 189 ? -14.046 2.955 22.476 1.00 83.81 189 GLY A N 1
ATOM 1476 C CA . GLY A 1 189 ? -14.414 4.369 22.568 1.00 83.81 189 GLY A CA 1
ATOM 1477 C C . GLY A 1 189 ? -14.754 4.799 24.000 1.00 83.81 189 GLY A C 1
ATOM 1478 O O . GLY A 1 189 ? -14.301 5.858 24.447 1.00 83.81 189 GLY A O 1
ATOM 1479 N N . ILE A 1 190 ? -15.485 3.960 24.747 1.00 88.19 190 ILE A N 1
ATOM 1480 C CA . ILE A 1 190 ? -15.766 4.182 26.176 1.00 88.19 190 ILE A CA 1
ATOM 1481 C C . ILE A 1 190 ? -14.460 4.173 26.972 1.00 88.19 190 ILE A C 1
ATOM 1483 O O . ILE A 1 190 ? -14.204 5.116 27.715 1.00 88.19 190 ILE A O 1
ATOM 1487 N N . LYS A 1 191 ? -13.600 3.161 26.791 1.00 90.19 191 LYS A N 1
ATOM 1488 C CA . LYS A 1 191 ? -12.313 3.074 27.502 1.00 90.19 191 LYS A CA 1
ATOM 1489 C C . LYS A 1 191 ? -11.425 4.281 27.237 1.00 90.19 191 LYS A C 1
ATOM 1491 O O . LYS A 1 191 ? -10.851 4.828 28.172 1.00 90.19 191 LYS A O 1
ATOM 1496 N N . GLU A 1 192 ? -11.294 4.705 25.982 1.00 89.19 192 GLU A N 1
ATOM 1497 C CA . GLU A 1 192 ? -10.468 5.859 25.633 1.00 89.19 192 GLU A CA 1
ATOM 1498 C C . GLU A 1 192 ? -11.008 7.141 26.271 1.00 89.19 192 GLU A C 1
ATOM 1500 O O . GLU A 1 192 ? -10.247 7.893 26.881 1.00 89.19 192 GLU A O 1
ATOM 1505 N N . THR A 1 193 ? -12.318 7.374 26.164 1.00 88.88 193 THR A N 1
ATOM 1506 C CA . THR A 1 193 ? -12.962 8.566 26.730 1.00 88.88 193 THR A CA 1
ATOM 1507 C C . THR A 1 193 ? -12.856 8.569 28.257 1.00 88.88 193 THR A C 1
ATOM 1509 O O . THR A 1 193 ? -12.512 9.589 28.850 1.00 88.88 193 THR A O 1
ATOM 1512 N N . PHE A 1 194 ? -13.052 7.416 28.899 1.00 92.56 194 PHE A N 1
ATOM 1513 C CA . PHE A 1 194 ? -12.972 7.291 30.350 1.00 92.56 194 PHE A CA 1
ATOM 1514 C C . PHE A 1 194 ? -11.534 7.404 30.875 1.00 92.56 194 PHE A C 1
ATOM 1516 O O . PHE A 1 194 ? -11.291 8.037 31.900 1.00 92.56 194 PHE A O 1
ATOM 1523 N N . ASN A 1 195 ? -10.548 6.865 30.152 1.00 91.75 195 ASN A N 1
ATOM 1524 C CA . ASN A 1 195 ? -9.135 7.063 30.481 1.00 91.75 195 ASN A CA 1
ATOM 1525 C C . ASN A 1 195 ? -8.725 8.535 30.336 1.00 91.75 195 ASN A C 1
ATOM 1527 O O . ASN A 1 195 ? -7.988 9.042 31.177 1.00 91.75 195 ASN A O 1
ATOM 1531 N N . LYS A 1 196 ? -9.221 9.243 29.310 1.00 90.44 196 LYS A N 1
ATOM 1532 C CA . LYS A 1 196 ? -9.027 10.697 29.171 1.00 90.44 196 LYS A CA 1
ATOM 1533 C C . LYS A 1 196 ? -9.606 11.450 30.365 1.00 90.44 196 LYS A C 1
ATOM 1535 O O . LYS A 1 196 ? -8.908 12.286 30.930 1.00 90.44 196 LYS A O 1
ATOM 1540 N N . LEU A 1 197 ? -10.820 11.092 30.790 1.00 91.31 197 LEU A N 1
ATOM 1541 C CA . LEU A 1 197 ? -11.440 11.647 31.991 1.00 91.31 197 LEU A CA 1
ATOM 1542 C C . LEU A 1 197 ? -10.569 11.401 33.229 1.00 91.31 197 LEU A C 1
ATOM 1544 O O . LEU A 1 197 ? -10.237 12.342 33.940 1.00 91.31 197 LEU A O 1
ATOM 1548 N N . CYS A 1 198 ? -10.121 10.166 33.462 1.00 89.88 198 CYS A N 1
ATOM 1549 C CA . CYS A 1 198 ? -9.262 9.843 34.604 1.00 89.88 198 CYS A CA 1
ATOM 1550 C C . CYS A 1 198 ? -7.939 10.621 34.581 1.00 89.88 198 CYS A C 1
ATOM 1552 O O . CYS A 1 198 ? -7.531 11.156 35.610 1.00 89.88 198 CYS A O 1
ATOM 1554 N N . ASN A 1 199 ? -7.306 10.747 33.412 1.00 88.75 199 ASN A N 1
ATOM 1555 C CA . ASN A 1 199 ? -6.062 11.500 33.245 1.00 88.75 199 ASN A CA 1
ATOM 1556 C C . ASN A 1 199 ? -6.244 12.993 33.529 1.00 88.75 199 ASN A C 1
ATOM 1558 O O . ASN A 1 199 ? -5.426 13.572 34.240 1.00 88.75 199 ASN A O 1
ATOM 1562 N N . LEU A 1 200 ? -7.328 13.598 33.030 1.00 87.44 200 LEU A N 1
ATOM 1563 C CA . LEU A 1 200 ? -7.671 14.998 33.304 1.00 87.44 200 LEU A CA 1
ATOM 1564 C C . LEU A 1 200 ? -7.839 15.247 34.812 1.00 87.44 200 LEU A C 1
ATOM 1566 O O . LEU A 1 200 ? -7.513 16.313 35.321 1.00 87.44 200 LEU A O 1
ATOM 1570 N N . ARG A 1 201 ? -8.296 14.225 35.541 1.00 86.38 201 ARG A N 1
ATOM 1571 C CA . ARG A 1 201 ? -8.500 14.245 36.994 1.00 86.38 201 ARG A CA 1
ATOM 1572 C C . ARG A 1 201 ? -7.282 13.818 37.817 1.00 86.38 201 ARG A C 1
ATOM 1574 O O . ARG A 1 201 ? -7.380 13.789 39.040 1.00 86.38 201 ARG A O 1
ATOM 1581 N N . GLY A 1 202 ? -6.169 13.442 37.185 1.00 85.81 202 GLY A N 1
ATOM 1582 C CA . GLY A 1 202 ? -4.999 12.897 37.882 1.00 85.81 202 GLY A CA 1
ATOM 1583 C C . GLY A 1 202 ? -5.258 11.558 38.589 1.00 85.81 202 GLY A C 1
ATOM 1584 O O . GLY A 1 202 ? -4.553 11.213 39.534 1.00 85.81 202 GLY A O 1
ATOM 1585 N N . ILE A 1 203 ? -6.273 10.804 38.159 1.00 87.56 203 ILE A N 1
ATOM 1586 C CA . ILE A 1 203 ? -6.643 9.511 38.741 1.00 87.56 203 ILE A CA 1
ATOM 1587 C C . ILE A 1 203 ? -5.855 8.410 38.030 1.00 87.56 203 ILE A C 1
ATOM 1589 O O . ILE A 1 203 ? -5.994 8.208 36.824 1.00 87.56 203 ILE A O 1
ATOM 1593 N N . ALA A 1 204 ? -5.057 7.660 38.792 1.00 86.38 204 ALA A N 1
ATOM 1594 C CA . ALA A 1 204 ? -4.307 6.511 38.295 1.00 86.38 204 ALA A CA 1
ATOM 1595 C C . ALA A 1 204 ? -5.239 5.307 38.061 1.00 86.38 204 ALA A C 1
ATOM 1597 O O . ALA A 1 204 ? -5.314 4.390 38.876 1.00 86.38 204 ALA A O 1
ATOM 1598 N N . TYR A 1 205 ? -5.965 5.329 36.944 1.00 88.19 205 TYR A N 1
ATOM 1599 C CA . TYR A 1 205 ? -6.901 4.282 36.547 1.00 88.19 205 TYR A CA 1
ATOM 1600 C C . TYR A 1 205 ? -6.709 3.891 35.080 1.00 88.19 205 TYR A C 1
ATOM 1602 O O . TYR A 1 205 ? -6.328 4.701 34.238 1.00 88.19 205 TYR A O 1
ATOM 1610 N N . THR A 1 206 ? -6.968 2.624 34.768 1.00 89.75 206 THR A N 1
ATOM 1611 C CA . THR A 1 206 ? -6.990 2.115 33.394 1.00 89.75 206 THR A CA 1
ATOM 1612 C C . THR A 1 206 ? -8.272 1.326 33.187 1.00 89.75 206 THR A C 1
ATOM 1614 O O . THR A 1 206 ? -8.483 0.300 33.830 1.00 89.75 206 THR A O 1
ATOM 1617 N N . ALA A 1 207 ? -9.120 1.815 32.284 1.00 88.19 207 ALA A N 1
ATOM 1618 C CA . ALA A 1 207 ? -10.419 1.234 31.992 1.00 88.19 207 ALA A CA 1
ATOM 1619 C C . ALA A 1 207 ? -10.313 -0.204 31.467 1.00 88.19 207 ALA A C 1
ATOM 1621 O O . ALA A 1 207 ? -9.619 -0.491 30.488 1.00 88.19 207 ALA A O 1
ATOM 1622 N N . THR A 1 208 ? -11.050 -1.095 32.122 1.00 90.00 208 THR A N 1
ATOM 1623 C CA . THR A 1 208 ? -11.190 -2.518 31.800 1.00 90.00 208 THR A CA 1
ATOM 1624 C C . THR A 1 208 ? -12.412 -2.775 30.910 1.00 90.00 208 THR A C 1
ATOM 1626 O O . THR A 1 208 ? -13.187 -1.868 30.614 1.00 90.00 208 THR A O 1
ATOM 1629 N N . ASP A 1 209 ? -12.594 -4.008 30.426 1.00 85.00 209 ASP A N 1
ATOM 1630 C CA . ASP A 1 209 ? -13.702 -4.360 29.517 1.00 85.00 209 ASP A CA 1
ATOM 1631 C C . ASP A 1 209 ? -15.106 -4.167 30.116 1.00 85.00 209 ASP A C 1
ATOM 1633 O O . ASP A 1 209 ? -16.071 -3.978 29.371 1.00 85.00 209 ASP A O 1
ATOM 1637 N N . ASP A 1 210 ? -15.206 -4.173 31.444 1.00 87.88 210 ASP A N 1
ATOM 1638 C CA . ASP A 1 210 ? -16.428 -3.990 32.233 1.00 87.88 210 ASP A CA 1
ATOM 1639 C C . ASP A 1 210 ? -16.757 -2.515 32.531 1.00 87.88 210 ASP A C 1
ATOM 1641 O O . ASP A 1 210 ? -17.748 -2.226 33.200 1.00 87.88 210 ASP A O 1
ATOM 1645 N N . ILE A 1 211 ? -15.964 -1.554 32.040 1.00 90.56 211 ILE A N 1
ATOM 1646 C CA . ILE A 1 211 ? -16.187 -0.134 32.351 1.00 90.56 211 ILE A CA 1
ATOM 1647 C C . ILE A 1 211 ? -17.581 0.340 31.918 1.00 90.56 211 ILE A C 1
ATOM 1649 O O . ILE A 1 211 ? -18.231 1.112 32.616 1.00 90.56 211 ILE A O 1
ATOM 1653 N N . SER A 1 212 ? -18.086 -0.180 30.798 1.00 88.19 212 SER A N 1
ATOM 1654 C CA . SER A 1 212 ? -19.416 0.166 30.301 1.00 88.19 212 SER A CA 1
ATOM 1655 C C . SER A 1 212 ? -20.536 -0.302 31.229 1.00 88.19 212 SER A C 1
ATOM 1657 O O . SER A 1 212 ? -21.516 0.424 31.374 1.00 88.19 212 SER A O 1
ATOM 1659 N N . SER A 1 213 ? -20.423 -1.493 31.829 1.00 86.94 213 SER A N 1
ATOM 1660 C CA . SER A 1 213 ? -21.429 -1.960 32.789 1.00 86.94 213 SER A CA 1
ATOM 1661 C C . SER A 1 213 ? -21.331 -1.158 34.080 1.00 86.94 213 SER A C 1
ATOM 1663 O O . SER A 1 213 ? -22.350 -0.687 34.557 1.00 86.94 213 SER A O 1
ATOM 1665 N N . LYS A 1 214 ? -20.116 -0.863 34.562 1.00 90.44 214 LYS A N 1
ATOM 1666 C CA . LYS A 1 214 ? -19.910 -0.021 35.754 1.00 90.44 214 LYS A CA 1
ATOM 1667 C C . LYS A 1 214 ? -20.546 1.364 35.627 1.00 90.44 214 LYS A C 1
ATOM 1669 O O . LYS A 1 214 ? -21.226 1.802 36.549 1.00 90.44 214 LYS A O 1
ATOM 1674 N N . ILE A 1 215 ? -20.362 2.031 34.485 1.00 90.25 215 ILE A N 1
ATOM 1675 C CA . ILE A 1 215 ? -20.980 3.340 34.219 1.00 90.25 215 ILE A CA 1
ATOM 1676 C C . ILE A 1 215 ? -22.508 3.216 34.177 1.00 90.25 215 ILE A C 1
ATOM 1678 O O . ILE A 1 215 ? -23.200 4.024 34.790 1.00 90.25 215 ILE A O 1
ATOM 1682 N N . SER A 1 216 ? -23.038 2.204 33.482 1.00 86.81 216 SER A N 1
ATOM 1683 C CA . SER A 1 216 ? -24.486 1.990 33.353 1.00 86.81 216 SER A CA 1
ATOM 1684 C C . SER A 1 216 ? -25.148 1.669 34.696 1.00 86.81 216 SER A C 1
ATOM 1686 O O . SER A 1 216 ? -26.218 2.198 35.001 1.00 86.81 216 SER A O 1
ATOM 1688 N N . ASP A 1 217 ? -24.512 0.822 35.502 1.00 87.62 217 ASP A N 1
ATOM 1689 C CA . ASP A 1 217 ? -24.995 0.427 36.823 1.00 87.62 217 ASP A CA 1
ATOM 1690 C C . ASP A 1 217 ? -24.998 1.634 37.764 1.00 87.62 217 ASP A C 1
ATOM 1692 O O . ASP A 1 217 ? -25.998 1.888 38.431 1.00 87.62 217 ASP A O 1
ATOM 1696 N N . ALA A 1 218 ? -23.921 2.430 37.755 1.00 88.50 218 ALA A N 1
ATOM 1697 C CA . ALA A 1 218 ? -23.823 3.653 38.546 1.00 88.50 218 ALA A CA 1
ATOM 1698 C C . ALA A 1 218 ? -24.878 4.692 38.138 1.00 88.50 218 ALA A C 1
ATOM 1700 O O . ALA A 1 218 ? -25.552 5.243 39.002 1.00 88.50 218 ALA A O 1
ATOM 1701 N N . ALA A 1 219 ? -25.072 4.917 36.835 1.00 86.69 219 ALA A N 1
ATOM 1702 C CA . ALA A 1 219 ? -26.076 5.852 36.325 1.00 86.69 219 ALA A CA 1
ATOM 1703 C C . ALA A 1 219 ? -27.518 5.424 36.660 1.00 86.69 219 ALA A C 1
ATOM 1705 O O . ALA A 1 219 ? -28.397 6.272 36.783 1.00 86.69 219 ALA A O 1
ATOM 1706 N N . SER A 1 220 ? -27.762 4.124 36.847 1.00 85.62 220 SER A N 1
ATOM 1707 C CA . SER A 1 220 ? -29.088 3.579 37.171 1.00 85.62 220 SER A CA 1
ATOM 1708 C C . SER A 1 220 ? -29.432 3.635 38.665 1.00 85.62 220 SER A C 1
ATOM 1710 O O . SER A 1 220 ? -30.553 3.295 39.045 1.00 85.62 220 SER A O 1
ATOM 1712 N N . VAL A 1 221 ? -28.493 4.037 39.530 1.00 87.56 221 VAL A N 1
ATOM 1713 C CA . VAL A 1 221 ? -28.742 4.155 40.972 1.00 87.56 221 VAL A CA 1
ATOM 1714 C C . VAL A 1 221 ? -29.797 5.231 41.224 1.00 87.56 221 VAL A C 1
ATOM 1716 O O . VAL A 1 221 ? -29.655 6.366 40.780 1.00 87.56 221 VAL A O 1
ATOM 1719 N N . VAL A 1 222 ? -30.849 4.878 41.965 1.00 86.31 222 VAL A N 1
ATOM 1720 C CA . VAL A 1 222 ? -31.918 5.802 42.368 1.00 86.31 222 VAL A CA 1
ATOM 1721 C C . VAL A 1 222 ? -31.563 6.463 43.698 1.00 86.31 222 VAL A C 1
ATOM 1723 O O . VAL A 1 222 ? -31.150 5.793 44.648 1.00 86.31 222 VAL A O 1
ATOM 1726 N N . LYS A 1 223 ? -31.762 7.777 43.773 1.00 84.94 223 LYS A N 1
ATOM 1727 C CA . LYS A 1 223 ? -31.610 8.603 44.970 1.00 84.94 223 LYS A CA 1
ATOM 1728 C C . LYS A 1 223 ? -32.906 9.339 45.261 1.00 84.94 223 LYS A C 1
ATOM 1730 O O . LYS A 1 223 ? -33.588 9.798 44.351 1.00 84.94 223 LYS A O 1
ATOM 1735 N N . GLU A 1 224 ? -33.222 9.474 46.542 1.00 83.19 224 GLU A N 1
ATOM 1736 C CA . GLU A 1 224 ? -34.319 10.325 46.988 1.00 83.19 224 GLU A CA 1
ATOM 1737 C C . GLU A 1 224 ? -33.790 11.748 47.199 1.00 83.19 224 GLU A C 1
ATOM 1739 O O . GLU A 1 224 ? -32.952 11.986 48.071 1.00 83.19 224 GLU A O 1
ATOM 1744 N N . ILE A 1 225 ? -34.264 12.693 46.387 1.00 78.44 225 ILE A N 1
ATOM 1745 C CA . ILE A 1 225 ? -33.903 14.111 46.458 1.00 78.44 225 ILE A CA 1
ATOM 1746 C C . ILE A 1 225 ? -35.195 14.918 46.535 1.00 78.44 225 ILE A C 1
ATOM 1748 O O . ILE A 1 225 ? -36.044 14.839 45.650 1.00 78.44 225 ILE A O 1
ATOM 1752 N N . ASN A 1 226 ? -35.359 15.697 47.608 1.00 76.81 226 ASN A N 1
ATOM 1753 C CA . ASN A 1 226 ? -36.544 16.534 47.839 1.00 76.81 226 ASN A CA 1
ATOM 1754 C C . ASN A 1 226 ? -37.886 15.769 47.743 1.00 76.81 226 ASN A C 1
ATOM 1756 O O . ASN A 1 226 ? -38.892 16.334 47.319 1.00 76.81 226 ASN A O 1
ATOM 1760 N N . GLY A 1 227 ? -37.903 14.486 48.129 1.00 78.19 227 GLY A N 1
ATOM 1761 C CA . GLY A 1 227 ? -39.088 13.618 48.079 1.00 78.19 227 GLY A CA 1
ATOM 1762 C C . GLY A 1 227 ? -39.387 12.998 46.708 1.00 78.19 227 GLY A C 1
ATOM 1763 O O . GLY A 1 227 ? -40.400 12.316 46.566 1.00 78.19 227 GLY A O 1
ATOM 1764 N N . ASN A 1 228 ? -38.519 13.204 45.712 1.00 81.25 228 ASN A N 1
ATOM 1765 C CA . ASN A 1 228 ? -38.604 12.572 44.398 1.00 81.25 228 ASN A CA 1
ATOM 1766 C C . ASN A 1 228 ? -37.491 11.533 44.223 1.00 81.25 228 ASN A C 1
ATOM 1768 O O . ASN A 1 228 ? -36.351 11.755 44.630 1.00 81.25 228 ASN A O 1
ATOM 1772 N N . ASN A 1 229 ? -37.817 10.419 43.568 1.00 85.88 229 ASN A N 1
ATOM 1773 C CA . ASN A 1 229 ? -36.833 9.431 43.135 1.00 85.88 229 ASN A CA 1
ATOM 1774 C C . ASN A 1 229 ? -36.203 9.894 41.819 1.00 85.88 229 ASN A C 1
ATOM 1776 O O . ASN A 1 229 ? -36.900 9.989 40.810 1.00 85.88 229 ASN A O 1
ATOM 1780 N N . VAL A 1 230 ? -34.901 10.162 41.840 1.00 86.81 230 VAL A N 1
ATOM 1781 C CA . VAL A 1 230 ? -34.112 10.641 40.699 1.00 86.81 230 VAL A CA 1
ATOM 1782 C C . VAL A 1 230 ? -32.948 9.678 40.480 1.00 86.81 230 VAL A C 1
ATOM 1784 O O . VAL A 1 230 ? -32.352 9.210 41.452 1.00 86.81 230 VAL A O 1
ATOM 1787 N N . THR A 1 231 ? -32.624 9.329 39.234 1.00 86.81 231 THR A N 1
ATOM 1788 C CA . THR A 1 231 ? -31.445 8.491 38.970 1.00 86.81 231 THR A CA 1
ATOM 1789 C C . THR A 1 231 ? -30.168 9.328 38.958 1.00 86.81 231 THR A C 1
ATOM 1791 O O . THR A 1 231 ? -30.190 10.512 38.626 1.00 86.81 231 THR A O 1
ATOM 1794 N N . VAL A 1 232 ? -29.022 8.716 39.264 1.00 86.31 232 VAL A N 1
ATOM 1795 C CA . VAL A 1 232 ? -27.708 9.362 39.095 1.00 86.31 232 VAL A CA 1
ATOM 1796 C C . VAL A 1 232 ? -27.516 9.841 37.649 1.00 86.31 232 VAL A C 1
ATOM 1798 O O . VAL A 1 232 ? -26.930 10.895 37.426 1.00 86.31 232 VAL A O 1
ATOM 1801 N N . GLY A 1 233 ? -28.053 9.118 36.661 1.00 84.81 233 GLY A N 1
ATOM 1802 C CA . GLY A 1 233 ? -28.058 9.539 35.260 1.00 84.81 233 GLY A CA 1
ATOM 1803 C C . GLY A 1 233 ? -28.837 10.835 35.010 1.00 84.81 233 GLY A C 1
ATOM 1804 O O . GLY A 1 233 ? -28.335 11.718 34.313 1.00 84.81 233 GLY A O 1
ATOM 1805 N N . ASP A 1 234 ? -30.017 10.989 35.616 1.00 83.44 234 ASP A N 1
ATOM 1806 C CA . ASP A 1 234 ? -30.808 12.226 35.524 1.00 83.44 234 ASP A CA 1
ATOM 1807 C C . ASP A 1 234 ? -30.054 13.398 36.166 1.00 83.44 234 ASP A C 1
ATOM 1809 O O . ASP A 1 234 ? -29.939 14.472 35.579 1.00 83.44 234 ASP A O 1
ATOM 1813 N N . MET A 1 235 ? -29.435 13.162 37.326 1.00 85.75 235 MET A N 1
ATOM 1814 C CA . MET A 1 235 ? -28.589 14.153 37.995 1.00 85.75 235 MET A CA 1
ATOM 1815 C C . MET A 1 235 ? -27.361 14.539 37.148 1.00 85.75 235 MET A C 1
ATOM 1817 O O . MET A 1 235 ? -26.951 15.700 37.130 1.00 85.75 235 MET A O 1
ATOM 1821 N N . CYS A 1 236 ? -26.776 13.597 36.396 1.00 85.25 236 CYS A N 1
ATOM 1822 C CA . CYS A 1 236 ? -25.711 13.907 35.441 1.00 85.25 236 CYS A CA 1
ATOM 1823 C C . CYS A 1 236 ? -26.187 14.820 34.306 1.00 85.25 236 CYS A C 1
ATOM 1825 O O . CYS A 1 236 ? -25.388 15.625 33.831 1.00 85.25 236 CYS A O 1
ATOM 1827 N N . CYS A 1 237 ? -27.448 14.732 33.873 1.00 81.19 237 CYS A N 1
ATOM 1828 C CA . CYS A 1 237 ? -27.996 15.617 32.838 1.00 81.19 237 CYS A CA 1
ATOM 1829 C C . CYS A 1 237 ? -28.084 17.075 33.312 1.00 81.19 237 CYS A C 1
ATOM 1831 O O . CYS A 1 237 ? -27.950 17.995 32.507 1.00 81.19 237 CYS A O 1
ATOM 1833 N N . GLU A 1 238 ? -28.253 17.277 34.617 1.00 84.44 238 GLU A N 1
ATOM 1834 C CA . GLU A 1 238 ? -28.249 18.588 35.272 1.00 84.44 238 GLU A CA 1
ATOM 1835 C C . GLU A 1 238 ? -26.842 19.030 35.717 1.00 84.44 238 GLU A C 1
ATOM 1837 O O . GLU A 1 238 ? -26.682 20.090 36.322 1.00 84.44 238 GLU A O 1
ATOM 1842 N N . SER A 1 239 ? -25.812 18.239 35.393 1.00 86.56 239 SER A N 1
ATOM 1843 C CA . SER A 1 239 ? -24.425 18.447 35.817 1.00 86.56 239 SER A CA 1
ATOM 1844 C C . SER A 1 239 ? -24.267 18.566 37.341 1.00 86.56 239 SER A C 1
ATOM 1846 O O . SER A 1 239 ? -23.448 19.350 37.827 1.00 86.56 239 SER A O 1
ATOM 1848 N N . ASP A 1 240 ? -25.029 17.777 38.108 1.00 88.00 240 ASP A N 1
ATOM 1849 C CA . ASP A 1 240 ? -24.917 17.729 39.568 1.00 88.00 240 ASP A CA 1
ATOM 1850 C C . ASP A 1 240 ? -23.564 17.107 39.994 1.00 88.00 240 ASP A C 1
ATOM 1852 O O . ASP A 1 240 ? -23.304 15.928 39.713 1.00 88.00 240 ASP A O 1
ATOM 1856 N N . PRO A 1 241 ? -22.692 17.839 40.716 1.00 88.38 241 PRO A N 1
ATOM 1857 C CA . PRO A 1 241 ? -21.398 17.333 41.182 1.00 88.38 241 PRO A CA 1
ATOM 1858 C C . PRO A 1 241 ? -21.467 16.034 41.995 1.00 88.38 241 PRO A C 1
ATOM 1860 O O . PRO A 1 241 ? -20.518 15.241 41.984 1.00 88.38 241 PRO A O 1
ATOM 1863 N N . GLN A 1 242 ? -22.575 15.787 42.702 1.00 87.69 242 GLN A N 1
ATOM 1864 C CA . GLN A 1 242 ? -22.780 14.539 43.428 1.00 87.69 242 GLN A CA 1
ATOM 1865 C C . GLN A 1 242 ? -22.827 13.349 42.471 1.00 87.69 242 GLN A C 1
ATOM 1867 O O . GLN A 1 242 ? -22.161 12.346 42.724 1.00 87.69 242 GLN A O 1
ATOM 1872 N N . ALA A 1 243 ? -23.535 13.474 41.351 1.00 88.56 243 ALA A N 1
ATOM 1873 C CA . ALA A 1 243 ? -23.646 12.411 40.360 1.00 88.56 243 ALA A CA 1
ATOM 1874 C C . ALA A 1 243 ? -22.288 12.072 39.732 1.00 88.56 243 ALA A C 1
ATOM 1876 O O . ALA A 1 243 ? -21.931 10.902 39.586 1.00 88.56 243 ALA A O 1
ATOM 1877 N N . PHE A 1 244 ? -21.480 13.101 39.456 1.00 91.19 244 PHE A N 1
ATOM 1878 C CA . PHE A 1 244 ? -20.113 12.929 38.967 1.00 91.19 244 PHE A CA 1
ATOM 1879 C C . PHE A 1 244 ? -19.269 12.095 39.937 1.00 91.19 244 PHE A C 1
ATOM 1881 O O . PHE A 1 244 ? -18.619 11.127 39.539 1.00 91.19 244 PHE A O 1
ATOM 1888 N N . ARG A 1 245 ? -19.292 12.446 41.231 1.00 88.88 245 ARG A N 1
ATOM 1889 C CA . ARG A 1 245 ? -18.563 11.701 42.267 1.00 88.88 245 ARG A CA 1
ATOM 1890 C C . ARG A 1 245 ? -19.021 10.258 42.355 1.00 88.88 245 ARG A C 1
ATOM 1892 O O . ARG A 1 245 ? -18.179 9.374 42.459 1.00 88.88 245 ARG A O 1
ATOM 1899 N N . GLU A 1 246 ? -20.328 10.026 42.322 1.00 89.62 246 GLU A N 1
ATOM 1900 C CA . GLU A 1 246 ? -20.882 8.681 42.438 1.00 89.62 246 GLU A CA 1
ATOM 1901 C C . GLU A 1 246 ? -20.423 7.780 41.287 1.00 89.62 246 GLU A C 1
ATOM 1903 O O . GLU A 1 246 ? -19.958 6.668 41.543 1.00 89.62 246 GLU A O 1
ATOM 1908 N N . ILE A 1 247 ? -20.430 8.278 40.045 1.00 91.12 247 ILE A N 1
ATOM 1909 C CA . ILE A 1 247 ? -19.912 7.514 38.900 1.00 91.12 247 ILE A CA 1
ATOM 1910 C C . ILE A 1 247 ? -18.408 7.267 39.036 1.00 91.12 247 ILE A C 1
ATOM 1912 O O . ILE A 1 247 ? -17.944 6.142 38.831 1.00 91.12 247 ILE A O 1
ATOM 1916 N N . MET A 1 248 ? -17.633 8.286 39.408 1.00 92.62 248 MET A N 1
ATOM 1917 C CA . MET A 1 248 ? -16.181 8.150 39.528 1.00 92.62 248 MET A CA 1
ATOM 1918 C C . MET A 1 248 ? -15.777 7.190 40.650 1.00 92.62 248 MET A C 1
ATOM 1920 O O . MET A 1 248 ? -14.882 6.372 40.452 1.00 92.62 248 MET A O 1
ATOM 1924 N N . VAL A 1 249 ? -16.462 7.218 41.794 1.00 90.56 249 VAL A N 1
ATOM 1925 C CA . VAL A 1 249 ? -16.242 6.269 42.896 1.00 90.56 249 VAL A CA 1
ATOM 1926 C C . VAL A 1 249 ? -16.643 4.852 42.489 1.00 90.56 249 VAL A C 1
ATOM 1928 O O . VAL A 1 249 ? -15.897 3.909 42.752 1.00 90.56 249 VAL A O 1
ATOM 1931 N N . ALA A 1 250 ? -17.778 4.684 41.807 1.00 89.81 250 ALA A N 1
ATOM 1932 C CA . ALA A 1 250 ? -18.224 3.374 41.338 1.00 89.81 250 ALA A CA 1
ATOM 1933 C C . ALA A 1 250 ? -17.247 2.746 40.327 1.00 89.81 250 ALA A C 1
ATOM 1935 O O . ALA A 1 250 ? -17.024 1.534 40.342 1.00 89.81 250 ALA A O 1
ATOM 1936 N N . CYS A 1 251 ? -16.638 3.560 39.462 1.00 90.62 251 CYS A N 1
ATOM 1937 C CA . CYS A 1 251 ? -15.751 3.075 38.406 1.00 90.62 251 CYS A CA 1
ATOM 1938 C C . CYS A 1 251 ? -14.294 2.898 38.861 1.00 90.62 251 CYS A C 1
ATOM 1940 O O . CYS A 1 251 ? -13.645 1.923 38.473 1.00 90.62 251 CYS A O 1
ATOM 1942 N N . CYS A 1 252 ? -13.785 3.827 39.673 1.00 90.00 252 CYS A N 1
ATOM 1943 C CA . CYS A 1 252 ? -12.365 3.930 40.021 1.00 90.00 252 CYS A CA 1
ATOM 1944 C C . CYS A 1 252 ? -12.052 3.534 41.475 1.00 90.00 252 CYS A C 1
ATOM 1946 O O . CYS A 1 252 ? -10.883 3.355 41.811 1.00 90.00 252 CYS A O 1
ATOM 1948 N N . GLY A 1 253 ? -13.070 3.367 42.324 1.00 87.44 253 GLY A N 1
ATOM 1949 C CA . GLY A 1 253 ? -12.936 2.929 43.714 1.00 87.44 253 GLY A CA 1
ATOM 1950 C C . GLY A 1 253 ? -13.171 4.033 44.760 1.00 87.44 253 GLY A C 1
ATOM 1951 O O . GLY A 1 253 ? -13.220 5.220 44.434 1.00 87.44 253 GLY A O 1
ATOM 1952 N N . PRO A 1 254 ? -13.303 3.647 46.045 1.00 85.56 254 PRO A N 1
ATOM 1953 C CA . PRO A 1 254 ? -13.696 4.540 47.144 1.00 85.56 254 PRO A CA 1
ATOM 1954 C C . PRO A 1 254 ? -12.648 5.598 47.507 1.00 85.56 254 PRO A C 1
ATOM 1956 O O . PRO A 1 254 ? -12.984 6.597 48.140 1.00 85.56 254 PRO A O 1
ATOM 1959 N N . ASP A 1 255 ? -11.393 5.401 47.105 1.00 82.88 255 ASP A N 1
ATOM 1960 C CA . ASP A 1 255 ? -10.293 6.319 47.415 1.00 82.88 255 ASP A CA 1
ATOM 1961 C C . ASP A 1 255 ? -10.257 7.551 46.496 1.00 82.88 255 ASP A C 1
ATOM 1963 O O . ASP A 1 255 ? -9.480 8.482 46.731 1.00 82.88 255 ASP A O 1
ATOM 1967 N N . VAL A 1 256 ? -11.106 7.591 45.463 1.00 85.31 256 VAL A N 1
ATOM 1968 C CA . VAL A 1 256 ? -11.215 8.745 44.571 1.00 85.31 256 VAL A CA 1
ATOM 1969 C C . VAL A 1 256 ? -11.880 9.911 45.294 1.00 85.31 256 VAL A C 1
ATOM 1971 O O . VAL A 1 256 ? -13.057 9.874 45.647 1.00 85.31 256 VAL A O 1
ATOM 1974 N N . LYS A 1 257 ? -11.115 10.989 45.472 1.00 81.62 257 LYS A N 1
ATOM 1975 C CA . LYS A 1 257 ? -11.590 12.254 46.036 1.00 81.62 257 LYS A CA 1
ATOM 1976 C C . LYS A 1 257 ? -11.660 13.295 44.927 1.00 81.62 257 LYS A C 1
ATOM 1978 O O . LYS A 1 257 ? -10.637 13.659 44.362 1.00 81.62 257 LYS A O 1
ATOM 1983 N N . ILE A 1 258 ? -12.870 13.754 44.623 1.00 81.44 258 ILE A N 1
ATOM 1984 C CA . ILE A 1 258 ? -13.139 14.818 43.650 1.00 81.44 258 ILE A CA 1
ATOM 1985 C C . ILE A 1 258 ? -13.868 15.931 44.391 1.00 81.44 258 ILE A C 1
ATOM 1987 O O . ILE A 1 258 ? -14.897 15.671 45.020 1.00 81.44 258 ILE A O 1
ATOM 1991 N N . THR A 1 259 ? -13.336 17.149 44.335 1.00 79.88 259 THR A N 1
ATOM 1992 C CA . THR A 1 259 ? -13.986 18.324 44.930 1.00 79.88 259 THR A CA 1
ATOM 1993 C C . THR A 1 259 ? -14.781 19.099 43.877 1.00 79.88 259 THR A C 1
ATOM 1995 O O . THR A 1 259 ? -14.420 19.098 42.701 1.00 79.88 259 THR A O 1
ATOM 1998 N N . ASP A 1 260 ? -15.869 19.760 44.289 1.00 76.56 260 ASP A N 1
ATOM 1999 C CA . ASP A 1 260 ? -16.773 20.493 43.379 1.00 76.56 260 ASP A CA 1
ATOM 2000 C C . ASP A 1 260 ? -16.039 21.544 42.541 1.00 76.56 260 ASP A C 1
ATOM 2002 O O . ASP A 1 260 ? -16.288 21.676 41.346 1.00 76.56 260 ASP A O 1
ATOM 2006 N N . SER A 1 261 ? -15.087 22.252 43.158 1.00 71.50 261 SER A N 1
ATOM 2007 C CA . SER A 1 261 ? -14.295 23.311 42.523 1.00 71.50 261 SER A CA 1
ATOM 2008 C C . SER A 1 261 ? -13.401 22.828 41.388 1.00 71.50 261 SER A C 1
ATOM 2010 O O . SER A 1 261 ? -12.855 23.647 40.658 1.00 71.50 261 SER A O 1
ATOM 2012 N N . GLU A 1 262 ? -13.211 21.519 41.259 1.00 71.06 262 GLU A N 1
ATOM 2013 C CA . GLU A 1 262 ? -12.342 20.956 40.243 1.00 71.06 262 GLU A CA 1
ATOM 2014 C C . GLU A 1 262 ? -13.130 20.456 39.024 1.00 71.06 262 GLU A C 1
ATOM 2016 O O . GLU A 1 262 ? -12.502 20.186 38.008 1.00 71.06 262 GLU A O 1
ATOM 2021 N N . ILE A 1 263 ? -14.457 20.271 39.081 1.00 84.31 263 ILE A N 1
ATOM 2022 C CA . ILE A 1 263 ? -15.206 19.671 37.962 1.00 84.31 263 ILE A CA 1
ATOM 2023 C C . ILE A 1 263 ? -15.412 20.705 36.847 1.00 84.31 263 ILE A C 1
ATOM 2025 O O . ILE A 1 263 ? -16.381 21.460 36.825 1.00 84.31 263 ILE A O 1
ATOM 2029 N N . GLU A 1 264 ? -14.472 20.730 35.909 1.00 86.19 264 GLU A N 1
ATOM 2030 C CA . GLU A 1 264 ? -14.495 21.613 34.745 1.00 86.19 264 GLU A CA 1
ATOM 2031 C C . GLU A 1 264 ? -15.473 21.129 33.659 1.00 86.19 264 GLU A C 1
ATOM 2033 O O . GLU A 1 264 ? -15.823 19.948 33.589 1.00 86.19 264 GLU A O 1
ATOM 2038 N N . SER A 1 265 ? -15.878 22.036 32.762 1.00 85.44 265 SER A N 1
ATOM 2039 C CA . SER A 1 265 ? -16.793 21.740 31.642 1.00 85.44 265 SER A CA 1
ATOM 2040 C C . SER A 1 265 ? -16.322 20.554 30.792 1.00 85.44 265 SER A C 1
ATOM 2042 O O . SER A 1 265 ? -17.120 19.691 30.438 1.00 85.44 265 SER A O 1
ATOM 2044 N N . GLU A 1 266 ? -15.017 20.455 30.527 1.00 87.31 266 GLU A N 1
ATOM 2045 C CA . GLU A 1 266 ? -14.434 19.352 29.751 1.00 87.31 266 GLU A CA 1
ATOM 2046 C C . GLU A 1 266 ? -14.611 17.990 30.448 1.00 87.31 266 GLU A C 1
ATOM 2048 O O . GLU A 1 266 ? -14.848 16.970 29.799 1.00 87.31 266 GLU A O 1
ATOM 2053 N N . SER A 1 267 ? -14.568 17.957 31.786 1.00 89.00 267 SER A N 1
ATOM 2054 C CA . SER A 1 267 ? -14.819 16.728 32.549 1.00 89.00 267 SER A CA 1
ATOM 2055 C C . SER A 1 267 ? -16.266 16.259 32.384 1.00 89.00 267 SER A C 1
ATOM 2057 O O . SER A 1 267 ? -16.513 15.060 32.235 1.00 89.00 267 SER A O 1
ATOM 2059 N N . TRP A 1 268 ? -17.217 17.196 32.372 1.00 89.31 268 TRP A N 1
ATOM 2060 C CA . TRP A 1 268 ? -18.627 16.903 32.124 1.00 89.31 268 TRP A CA 1
ATOM 2061 C C . TRP A 1 268 ? -18.874 16.396 30.708 1.00 89.31 268 TRP A C 1
ATOM 2063 O O . TRP A 1 268 ? -19.559 15.391 30.542 1.00 89.31 268 TRP A O 1
ATOM 2073 N N . GLU A 1 269 ? -18.259 17.013 29.700 1.00 87.00 269 GLU A N 1
ATOM 2074 C CA . GLU A 1 269 ? -18.368 16.566 28.308 1.00 87.00 269 GLU A CA 1
ATOM 2075 C C . GLU A 1 269 ? -17.870 15.125 28.129 1.00 87.00 269 GLU A C 1
ATOM 2077 O O . GLU A 1 269 ? -18.538 14.292 27.508 1.00 87.00 269 GLU A O 1
ATOM 2082 N N . LEU A 1 270 ? -16.716 14.798 28.719 1.00 87.94 270 LEU A N 1
ATOM 2083 C CA . LEU A 1 270 ? -16.164 13.444 28.687 1.00 87.94 270 LEU A CA 1
ATOM 2084 C C . LEU A 1 270 ? -17.054 12.444 29.437 1.00 87.94 270 LEU A C 1
ATOM 2086 O O . LEU A 1 270 ? -17.249 11.325 28.953 1.00 87.94 270 LEU A O 1
ATOM 2090 N N . LEU A 1 271 ? -17.617 12.830 30.586 1.00 89.50 271 LEU A N 1
ATOM 2091 C CA . LEU A 1 271 ? -18.522 11.973 31.351 1.00 89.50 271 LEU A CA 1
ATOM 2092 C C . LEU A 1 271 ? -19.843 11.732 30.608 1.00 89.50 271 LEU A C 1
ATOM 2094 O O . LEU A 1 271 ? -20.256 10.581 30.471 1.00 89.50 271 LEU A O 1
ATOM 2098 N N . HIS A 1 272 ? -20.475 12.775 30.065 1.00 87.50 272 HIS A N 1
ATOM 2099 C CA . HIS A 1 272 ? -21.689 12.656 29.248 1.00 87.50 272 HIS A CA 1
ATOM 2100 C C . HIS A 1 272 ? -21.457 11.766 28.034 1.00 87.50 272 HIS A C 1
ATOM 2102 O O . HIS A 1 272 ? -22.286 10.912 27.726 1.00 87.50 272 HIS A O 1
ATOM 2108 N N . LYS A 1 273 ? -20.295 11.893 27.387 1.00 85.25 273 LYS A N 1
ATOM 2109 C CA . LYS A 1 273 ? -19.903 11.012 26.287 1.00 85.25 273 LYS A CA 1
ATOM 2110 C C . LYS A 1 273 ? -19.751 9.557 26.737 1.00 85.25 273 LYS A C 1
ATOM 2112 O O . LYS A 1 273 ? -20.201 8.657 26.030 1.00 85.25 273 LYS A O 1
ATOM 2117 N N . CYS A 1 274 ? -19.162 9.309 27.907 1.00 88.06 274 CYS A N 1
ATOM 2118 C CA . CYS A 1 274 ? -19.057 7.961 28.471 1.00 88.06 274 CYS A CA 1
ATOM 2119 C C . CYS A 1 274 ? -20.435 7.354 28.773 1.00 88.06 274 CYS A C 1
ATOM 2121 O O . CYS A 1 274 ? -20.683 6.209 28.399 1.00 88.06 274 CYS A O 1
ATOM 2123 N N . ILE A 1 275 ? -21.332 8.123 29.398 1.00 86.38 275 ILE A N 1
ATOM 2124 C CA . ILE A 1 275 ? -22.705 7.698 29.705 1.00 86.38 275 ILE A CA 1
ATOM 2125 C C . ILE A 1 275 ? -23.473 7.428 28.410 1.00 86.38 275 ILE A C 1
ATOM 2127 O O . ILE A 1 275 ? -24.068 6.365 28.269 1.00 86.38 275 ILE A O 1
ATOM 2131 N N . GLY A 1 276 ? -23.404 8.332 27.430 1.00 83.12 276 GLY A N 1
ATOM 2132 C CA . GLY A 1 276 ? -24.073 8.168 26.141 1.00 83.12 276 GLY A CA 1
ATOM 2133 C C . GLY A 1 276 ? -23.633 6.898 25.413 1.00 83.12 276 GLY A C 1
ATOM 2134 O O . GLY A 1 276 ? -24.471 6.104 24.988 1.00 83.12 276 GLY A O 1
ATOM 2135 N N . LEU A 1 277 ? -22.322 6.645 25.342 1.00 84.19 277 LEU A N 1
ATOM 2136 C CA . LEU A 1 277 ? -21.783 5.429 24.727 1.00 84.19 277 LEU A CA 1
ATOM 2137 C C . LEU A 1 277 ? -22.154 4.156 25.508 1.00 84.19 277 LEU A C 1
ATOM 2139 O O . LEU A 1 277 ? -22.474 3.139 24.892 1.00 84.19 277 LEU A O 1
ATOM 2143 N N . ALA A 1 278 ? -22.143 4.195 26.845 1.00 85.12 278 ALA A N 1
ATOM 2144 C CA . ALA A 1 278 ? -22.549 3.063 27.679 1.00 85.12 278 ALA A CA 1
ATOM 2145 C C . ALA A 1 278 ? -24.045 2.740 27.515 1.00 85.12 278 ALA A C 1
ATOM 2147 O O . ALA A 1 278 ? -24.404 1.573 27.357 1.00 85.12 278 ALA A O 1
ATOM 2148 N N . THR A 1 279 ? -24.900 3.766 27.465 1.00 82.88 279 THR A N 1
ATOM 2149 C CA . THR A 1 279 ? -26.338 3.633 27.199 1.00 82.88 279 THR A CA 1
ATOM 2150 C C . THR A 1 279 ? -26.594 3.090 25.798 1.00 82.88 279 THR A C 1
ATOM 2152 O O . THR A 1 279 ? -27.412 2.194 25.631 1.00 82.88 279 THR A O 1
ATOM 2155 N N . MET A 1 280 ? -25.858 3.549 24.780 1.00 79.88 280 MET A N 1
ATOM 2156 C CA . MET A 1 280 ? -25.950 2.966 23.437 1.00 79.88 280 MET A CA 1
ATOM 2157 C C . MET A 1 280 ? -25.574 1.482 23.432 1.00 79.88 280 MET A C 1
ATOM 2159 O O . MET A 1 280 ? -26.249 0.682 22.788 1.00 79.88 280 MET A O 1
ATOM 2163 N N . LYS A 1 281 ? -24.523 1.095 24.163 1.00 80.50 281 LYS A N 1
ATOM 2164 C CA . LYS A 1 281 ? -24.088 -0.304 24.259 1.00 80.50 281 LYS A CA 1
ATOM 2165 C C . LYS A 1 281 ? -25.139 -1.208 24.910 1.00 80.50 281 LYS A C 1
ATOM 2167 O O . LYS A 1 281 ? -25.249 -2.365 24.521 1.00 80.50 281 LYS A O 1
ATOM 2172 N N . SER A 1 282 ? -25.888 -0.708 25.894 1.00 78.94 282 SER A N 1
ATOM 2173 C CA . SER A 1 282 ? -26.909 -1.493 26.600 1.00 78.94 282 SER A CA 1
ATOM 2174 C C . SER A 1 282 ? -28.275 -1.483 25.907 1.00 78.94 282 SER A C 1
ATOM 2176 O O . SER A 1 282 ? -28.999 -2.473 25.982 1.00 78.94 282 SER A O 1
ATOM 2178 N N . ALA A 1 283 ? -28.628 -0.393 25.225 1.00 78.56 283 ALA A N 1
ATOM 2179 C CA . ALA A 1 283 ? -29.940 -0.210 24.609 1.00 78.56 283 ALA A CA 1
ATOM 2180 C C . ALA A 1 283 ? -30.031 -0.691 23.149 1.00 78.56 283 ALA A C 1
ATOM 2182 O O . ALA A 1 283 ? -31.134 -0.951 22.666 1.00 78.56 283 ALA A O 1
ATOM 2183 N N . ILE A 1 284 ? -28.903 -0.818 22.439 1.00 79.44 284 ILE A N 1
ATOM 2184 C CA . ILE A 1 284 ? -28.865 -1.359 21.073 1.00 79.44 284 ILE A CA 1
ATOM 2185 C C . ILE A 1 284 ? -28.540 -2.859 21.138 1.00 79.44 284 ILE A C 1
ATOM 2187 O O . ILE A 1 284 ? -27.481 -3.220 21.656 1.00 79.44 284 ILE A O 1
ATOM 2191 N N . PRO A 1 285 ? -29.390 -3.746 20.582 1.00 78.12 285 PRO A N 1
ATOM 2192 C CA . PRO A 1 285 ? -29.106 -5.175 20.529 1.00 78.12 285 PRO A CA 1
ATOM 2193 C C . PRO A 1 285 ? -27.747 -5.470 19.892 1.00 78.12 285 PRO A C 1
ATOM 2195 O O . PRO A 1 285 ? -27.379 -4.875 18.876 1.00 78.12 285 PRO A O 1
ATOM 2198 N N . MET A 1 286 ? -27.011 -6.429 20.456 1.00 73.44 286 MET A N 1
ATOM 2199 C CA . MET A 1 286 ? -25.645 -6.739 20.024 1.00 73.44 286 MET A CA 1
ATOM 2200 C C . MET A 1 286 ? -25.542 -7.082 18.525 1.00 73.44 286 MET A C 1
ATOM 2202 O O . MET A 1 286 ? -24.625 -6.562 17.883 1.00 73.44 286 MET A O 1
ATOM 2206 N N . PRO A 1 287 ? -26.465 -7.854 17.910 1.00 72.25 287 PRO A N 1
ATOM 2207 C CA . PRO A 1 287 ? -26.416 -8.091 16.465 1.00 72.25 287 PRO A CA 1
ATOM 2208 C C . PRO A 1 287 ? -26.642 -6.826 15.638 1.00 72.25 287 PRO A C 1
ATOM 2210 O O . PRO A 1 287 ? -26.009 -6.658 14.600 1.00 72.25 287 PRO A O 1
ATOM 2213 N N . MET A 1 288 ? -27.470 -5.896 16.122 1.00 74.69 288 MET A N 1
ATOM 2214 C CA . MET A 1 288 ? -27.682 -4.605 15.466 1.00 74.69 288 MET A CA 1
ATOM 2215 C C . MET A 1 288 ? -26.421 -3.742 15.543 1.00 74.69 288 MET A C 1
ATOM 2217 O O . MET A 1 288 ? -25.981 -3.214 14.526 1.00 74.69 288 MET A O 1
ATOM 2221 N N . MET A 1 289 ? -25.796 -3.646 16.720 1.00 74.94 289 MET A N 1
ATOM 2222 C CA . MET A 1 289 ? -24.541 -2.911 16.897 1.00 74.94 289 MET A CA 1
ATOM 2223 C C . MET A 1 289 ? -23.415 -3.510 16.047 1.00 74.94 289 MET A C 1
ATOM 2225 O O . MET A 1 289 ? -22.723 -2.777 15.346 1.00 74.94 289 MET A O 1
ATOM 2229 N N . SER A 1 290 ? -23.294 -4.839 16.023 1.00 71.38 290 SER A N 1
ATOM 2230 C CA . SER A 1 290 ? -22.342 -5.533 15.154 1.00 71.38 290 SER A CA 1
ATOM 2231 C C . SER A 1 290 ? -22.642 -5.283 13.674 1.00 71.38 290 SER A C 1
ATOM 2233 O O . SER A 1 290 ? -21.727 -5.024 12.897 1.00 71.38 290 SER A O 1
ATOM 2235 N N . GLY A 1 291 ? -23.916 -5.283 13.273 1.00 75.56 291 GLY A N 1
ATOM 2236 C CA . GLY A 1 291 ? -24.345 -4.926 11.923 1.00 75.56 291 GLY A CA 1
ATOM 2237 C C . GLY A 1 291 ? -23.932 -3.503 11.537 1.00 75.56 291 GLY A C 1
ATOM 2238 O O . GLY A 1 291 ? -23.390 -3.301 10.449 1.00 75.56 291 GLY A O 1
ATOM 2239 N N . ILE A 1 292 ? -24.118 -2.532 12.439 1.00 73.44 292 ILE A N 1
ATOM 2240 C CA . ILE A 1 292 ? -23.697 -1.134 12.255 1.00 73.44 292 ILE A CA 1
ATOM 2241 C C . ILE A 1 292 ? -22.176 -1.046 12.113 1.00 73.44 292 ILE A C 1
ATOM 2243 O O . ILE A 1 292 ? -21.694 -0.439 11.160 1.00 73.44 292 ILE A O 1
ATOM 2247 N N . GLU A 1 293 ? -21.414 -1.678 13.007 1.00 72.25 293 GLU A N 1
ATOM 2248 C CA . GLU A 1 293 ? -19.946 -1.685 12.962 1.00 72.25 293 GLU A CA 1
ATOM 2249 C C . GLU A 1 293 ? -19.424 -2.344 11.675 1.00 72.25 293 GLU A C 1
ATOM 2251 O O . GLU A 1 293 ? -18.544 -1.807 10.999 1.00 72.25 293 GLU A O 1
ATOM 2256 N N . ASN A 1 294 ? -20.008 -3.477 11.277 1.00 74.38 294 ASN A N 1
ATOM 2257 C CA . ASN A 1 294 ? -19.676 -4.179 10.039 1.00 74.38 294 ASN A CA 1
ATOM 2258 C C . ASN A 1 294 ? -19.980 -3.326 8.806 1.00 74.38 294 ASN A C 1
ATOM 2260 O O . ASN A 1 294 ? -19.188 -3.295 7.860 1.00 74.38 294 ASN A O 1
ATOM 2264 N N . MET A 1 295 ? -21.105 -2.611 8.815 1.00 73.56 295 MET A N 1
ATOM 2265 C CA . MET A 1 295 ? -21.487 -1.734 7.718 1.00 73.56 295 MET A CA 1
ATOM 2266 C C . MET A 1 295 ? -20.599 -0.497 7.653 1.00 73.56 295 MET A C 1
ATOM 2268 O O . MET A 1 295 ? -20.105 -0.172 6.580 1.00 73.56 295 MET A O 1
ATOM 2272 N N . ALA A 1 296 ? -20.310 0.144 8.785 1.00 67.56 296 ALA A N 1
ATOM 2273 C CA . ALA A 1 296 ? -19.374 1.261 8.859 1.00 67.56 296 ALA A CA 1
ATOM 2274 C C . ALA A 1 296 ? -17.986 0.849 8.347 1.00 67.56 296 ALA A C 1
ATOM 2276 O O . ALA A 1 296 ? -17.402 1.540 7.514 1.00 67.56 296 ALA A O 1
ATOM 2277 N N . ASN A 1 297 ? -17.498 -0.331 8.742 1.00 67.56 297 ASN A N 1
ATOM 2278 C CA . ASN A 1 297 ? -16.256 -0.904 8.224 1.00 67.56 297 ASN A CA 1
ATOM 2279 C C . ASN A 1 297 ? -16.308 -1.119 6.711 1.00 67.56 297 ASN A C 1
ATOM 2281 O O . ASN A 1 297 ? -15.355 -0.801 5.997 1.00 67.56 297 ASN A O 1
ATOM 2285 N N . LYS A 1 298 ? -17.408 -1.673 6.199 1.00 73.12 298 LYS A N 1
ATOM 2286 C CA . LYS A 1 298 ? -17.590 -1.889 4.764 1.00 73.12 298 LYS A CA 1
ATOM 2287 C C . LYS A 1 298 ? -17.602 -0.562 4.005 1.00 73.12 298 LYS A C 1
ATOM 2289 O O . LYS A 1 298 ? -16.882 -0.441 3.025 1.00 73.12 298 LYS A O 1
ATOM 2294 N N . LEU A 1 299 ? -18.325 0.439 4.500 1.00 69.12 299 LEU A N 1
ATOM 2295 C CA . LEU A 1 299 ? -18.423 1.773 3.910 1.00 69.12 299 LEU A CA 1
ATOM 2296 C C . LEU A 1 299 ? -17.084 2.505 3.903 1.00 69.12 299 LEU A C 1
ATOM 2298 O O . LEU A 1 299 ? -16.679 3.012 2.863 1.00 69.12 299 LEU A O 1
ATOM 2302 N N . VAL A 1 300 ? -16.349 2.497 5.016 1.00 65.00 300 VAL A N 1
ATOM 2303 C CA . VAL A 1 300 ? -14.997 3.070 5.079 1.00 65.00 300 VAL A CA 1
ATOM 2304 C C . VAL A 1 300 ? -14.077 2.380 4.073 1.00 65.00 300 VAL A C 1
ATOM 2306 O O . VAL A 1 300 ? -13.331 3.049 3.362 1.00 65.00 300 VAL A O 1
ATOM 2309 N N . ASN A 1 301 ? -14.154 1.053 3.955 1.00 65.81 301 ASN A N 1
ATOM 2310 C CA . ASN A 1 301 ? -13.365 0.303 2.980 1.00 65.81 301 ASN A CA 1
ATOM 2311 C C . ASN A 1 301 ? -13.795 0.575 1.529 1.00 65.81 301 ASN A C 1
ATOM 2313 O O . ASN A 1 301 ? -12.941 0.644 0.644 1.00 65.81 301 ASN A O 1
ATOM 2317 N N . ASP A 1 302 ? -15.089 0.728 1.261 1.00 66.31 302 ASP A N 1
ATOM 2318 C CA . ASP A 1 302 ? -15.626 1.000 -0.072 1.00 66.31 302 ASP A CA 1
ATOM 2319 C C . ASP A 1 302 ? -15.292 2.434 -0.517 1.00 66.31 302 ASP A C 1
ATOM 2321 O O . ASP A 1 302 ? -14.835 2.618 -1.646 1.00 66.31 302 ASP A O 1
ATOM 2325 N N . ILE A 1 303 ? -15.365 3.420 0.384 1.00 60.00 303 ILE A N 1
ATOM 2326 C CA . ILE A 1 303 ? -14.914 4.802 0.147 1.00 60.00 303 ILE A CA 1
ATOM 2327 C C . ILE A 1 303 ? -13.397 4.849 -0.052 1.00 60.00 303 ILE A C 1
ATOM 2329 O O . ILE A 1 303 ? -12.914 5.352 -1.065 1.00 60.00 303 ILE A O 1
ATOM 2333 N N . ALA A 1 304 ? -12.620 4.255 0.860 1.00 54.78 304 ALA A N 1
ATOM 2334 C CA . ALA A 1 304 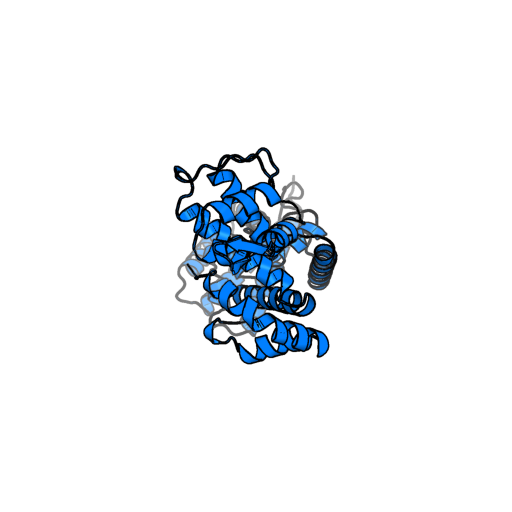? -11.160 4.224 0.754 1.00 54.78 304 ALA A CA 1
ATOM 2335 C C . ALA A 1 304 ? -10.667 3.449 -0.480 1.00 54.78 304 ALA A C 1
ATOM 2337 O O . ALA A 1 304 ? -9.548 3.659 -0.947 1.00 54.78 304 ALA A O 1
ATOM 2338 N N . SER A 1 305 ? -11.484 2.538 -1.016 1.00 64.56 305 SER A N 1
ATOM 2339 C CA . SER A 1 305 ? -11.180 1.803 -2.244 1.00 64.56 305 SER A CA 1
ATOM 2340 C C . SER A 1 305 ? -11.721 2.452 -3.518 1.00 64.56 305 SER A C 1
ATOM 2342 O O . SER A 1 305 ? -11.506 1.879 -4.587 1.00 64.56 305 SER A O 1
ATOM 2344 N N . GLY A 1 306 ? -12.380 3.615 -3.420 1.00 57.44 306 GLY A N 1
ATOM 2345 C CA . GLY A 1 306 ? -12.978 4.338 -4.547 1.00 57.44 306 GLY A CA 1
ATOM 2346 C C . GLY A 1 306 ? -14.194 3.640 -5.165 1.00 57.44 306 GLY A C 1
ATOM 2347 O O . GLY A 1 306 ? -14.601 3.991 -6.267 1.00 57.44 306 GLY A O 1
ATOM 2348 N N . LYS A 1 307 ? -14.751 2.626 -4.489 1.00 63.06 307 LYS A N 1
ATOM 2349 C CA . LYS A 1 307 ? -15.952 1.897 -4.925 1.00 63.06 307 LYS A CA 1
ATOM 2350 C C . LYS A 1 307 ? -17.246 2.638 -4.604 1.00 63.06 307 LYS A C 1
ATOM 2352 O O . LYS A 1 307 ? -18.255 2.371 -5.246 1.00 63.06 307 LYS A O 1
ATOM 2357 N N . ALA A 1 308 ? -17.215 3.512 -3.604 1.00 64.12 308 ALA A N 1
ATOM 2358 C CA . ALA A 1 308 ? -18.340 4.335 -3.197 1.00 64.12 308 ALA A CA 1
ATOM 2359 C C . ALA A 1 308 ? -17.874 5.779 -2.992 1.00 64.12 308 ALA A C 1
ATOM 2361 O O . ALA A 1 308 ? -16.793 6.017 -2.457 1.00 64.12 308 ALA A O 1
ATOM 2362 N N . ASP A 1 309 ? -18.704 6.730 -3.400 1.00 66.75 309 ASP A N 1
ATOM 2363 C CA . ASP A 1 309 ? -18.585 8.136 -3.016 1.00 66.75 309 ASP A CA 1
ATOM 2364 C C . ASP A 1 309 ? -19.615 8.438 -1.915 1.00 66.75 309 ASP A C 1
ATOM 2366 O O . ASP A 1 309 ? -20.699 7.848 -1.908 1.00 66.75 309 ASP A O 1
ATOM 2370 N N . MET A 1 310 ? -19.314 9.362 -1.000 1.00 60.09 310 MET A N 1
ATOM 2371 C CA . MET A 1 310 ? -20.243 9.803 0.053 1.00 60.09 310 MET A CA 1
ATOM 2372 C C . MET A 1 310 ? -21.578 10.292 -0.534 1.00 60.09 310 MET A C 1
ATOM 2374 O O . MET A 1 310 ? -22.626 10.096 0.073 1.00 60.09 310 MET A O 1
ATOM 2378 N N . SER A 1 311 ? -21.550 10.857 -1.747 1.00 68.19 311 SER A N 1
ATOM 2379 C CA . SER A 1 311 ? -22.736 11.290 -2.503 1.00 68.19 311 SER A CA 1
ATOM 2380 C C . SER A 1 311 ? -23.612 10.135 -3.022 1.00 68.19 311 SER A C 1
ATOM 2382 O O . SER A 1 311 ? -24.781 10.336 -3.341 1.00 68.19 311 SER A O 1
ATOM 2384 N N . SER A 1 312 ? -23.055 8.924 -3.096 1.00 64.12 312 SER A N 1
ATOM 2385 C CA . SER A 1 312 ? -23.692 7.721 -3.652 1.00 64.12 312 SER A CA 1
ATOM 2386 C C . SER A 1 312 ? -24.214 6.753 -2.585 1.00 64.12 312 SER A C 1
ATOM 2388 O O . SER A 1 312 ? -24.755 5.694 -2.912 1.00 64.12 312 SER A O 1
ATOM 2390 N N . LEU A 1 313 ? -24.051 7.094 -1.303 1.00 68.31 313 LEU A N 1
ATOM 2391 C CA . LEU A 1 313 ? -24.481 6.248 -0.198 1.00 68.31 313 LEU A CA 1
ATOM 2392 C C . LEU A 1 313 ? -25.999 6.283 -0.038 1.00 68.31 313 LEU A C 1
ATOM 2394 O O . LEU A 1 313 ? -26.586 7.299 0.330 1.00 68.31 313 LEU A O 1
ATOM 2398 N N . ASN A 1 314 ? -26.635 5.133 -0.255 1.00 76.44 314 ASN A N 1
ATOM 2399 C CA . ASN A 1 314 ? -28.045 4.954 0.049 1.00 76.44 314 ASN A CA 1
ATOM 2400 C C . ASN A 1 314 ? -28.216 4.535 1.520 1.00 76.44 314 ASN A C 1
ATOM 2402 O O . ASN A 1 314 ? -28.064 3.362 1.874 1.00 76.44 314 ASN A O 1
ATOM 2406 N N . VAL A 1 315 ? -28.533 5.517 2.367 1.00 72.56 315 VAL A N 1
ATOM 2407 C CA . VAL A 1 315 ? -28.751 5.350 3.814 1.00 72.56 315 VAL A CA 1
ATOM 2408 C C . VAL A 1 315 ? -29.891 4.372 4.114 1.00 72.56 315 VAL A C 1
ATOM 2410 O O . VAL A 1 315 ? -29.821 3.627 5.090 1.00 72.56 315 VAL A O 1
ATOM 2413 N N . GLU A 1 316 ? -30.906 4.309 3.254 1.00 71.94 316 GLU A N 1
ATOM 2414 C CA . GLU A 1 316 ? -32.040 3.398 3.410 1.00 71.94 316 GLU A CA 1
ATOM 2415 C C . GLU A 1 316 ? -31.612 1.938 3.206 1.00 71.94 316 GLU A C 1
ATOM 2417 O O . GLU A 1 316 ? -31.906 1.078 4.036 1.00 71.94 316 GLU A O 1
ATOM 2422 N N . THR A 1 317 ? -30.815 1.661 2.169 1.00 74.94 317 THR A N 1
ATOM 2423 C CA . THR A 1 317 ? -30.251 0.323 1.920 1.00 74.94 317 THR A CA 1
ATOM 2424 C C . THR A 1 317 ? -29.294 -0.111 3.031 1.00 74.94 317 THR A C 1
ATOM 2426 O O . THR A 1 317 ? -29.284 -1.276 3.428 1.00 74.94 317 THR A O 1
ATOM 2429 N N . ILE A 1 318 ? -28.494 0.823 3.552 1.00 73.56 318 ILE A N 1
ATOM 2430 C CA . ILE A 1 318 ? -27.590 0.604 4.692 1.00 73.56 318 ILE A CA 1
ATOM 2431 C C . ILE A 1 318 ? -28.401 0.225 5.936 1.00 73.56 318 ILE A C 1
ATOM 2433 O O . ILE A 1 318 ? -28.098 -0.779 6.581 1.00 73.56 318 ILE A O 1
ATOM 2437 N N . GLY A 1 319 ? -29.465 0.978 6.231 1.00 70.50 319 GLY A N 1
ATOM 2438 C CA . GLY A 1 319 ? -30.373 0.697 7.341 1.00 70.50 319 GLY A CA 1
ATOM 2439 C C . GLY A 1 319 ? -31.034 -0.674 7.213 1.00 70.50 319 GLY A C 1
ATOM 2440 O O . GLY A 1 319 ? -31.004 -1.461 8.154 1.00 70.50 319 GLY A O 1
ATOM 2441 N N . GLN A 1 320 ? -31.541 -1.021 6.028 1.00 75.06 320 GLN A N 1
ATOM 2442 C CA . GLN A 1 320 ? -32.125 -2.342 5.775 1.00 75.06 320 GLN A CA 1
ATOM 2443 C C . GLN A 1 320 ? -31.106 -3.477 5.928 1.00 75.06 320 GLN A C 1
ATOM 2445 O O . GLN A 1 320 ? -31.446 -4.529 6.464 1.00 75.06 320 GLN A O 1
ATOM 2450 N N . GLN A 1 321 ? -29.851 -3.283 5.513 1.00 73.31 321 GLN A N 1
ATOM 2451 C CA . GLN A 1 321 ? -28.806 -4.296 5.688 1.00 73.31 321 GLN A CA 1
ATOM 2452 C C . GLN A 1 321 ? -28.446 -4.513 7.160 1.00 73.31 321 GLN A C 1
ATOM 2454 O O . GLN A 1 321 ? -28.274 -5.660 7.569 1.00 73.31 321 GLN A O 1
ATOM 2459 N N . VAL A 1 322 ? -28.385 -3.449 7.961 1.00 75.19 322 VAL A N 1
ATOM 2460 C CA . VAL A 1 322 ? -28.195 -3.555 9.416 1.00 75.19 322 VAL A CA 1
ATOM 2461 C C . VAL A 1 322 ? -29.376 -4.286 10.057 1.00 75.19 322 VAL A C 1
ATOM 2463 O O . VAL A 1 322 ? -29.174 -5.235 10.808 1.00 75.19 322 VAL A O 1
ATOM 2466 N N . LEU A 1 323 ? -30.607 -3.896 9.716 1.00 75.50 323 LEU A N 1
ATOM 2467 C CA . LEU A 1 323 ? -31.826 -4.474 10.288 1.00 75.50 323 LEU A CA 1
ATOM 2468 C C . LEU A 1 323 ? -32.072 -5.921 9.842 1.00 75.50 323 LEU A C 1
ATOM 2470 O O . LEU A 1 323 ? -32.649 -6.696 10.594 1.00 75.50 323 LEU A O 1
ATOM 2474 N N . SER A 1 324 ? -31.586 -6.321 8.662 1.00 77.69 324 SER A N 1
ATOM 2475 C CA . SER A 1 324 ? -31.717 -7.699 8.164 1.00 77.69 324 SER A CA 1
ATOM 2476 C C . SER A 1 324 ? -31.002 -8.746 9.026 1.00 77.69 324 SER A C 1
ATOM 2478 O O . SER A 1 324 ? -31.277 -9.936 8.899 1.00 77.69 324 SER A O 1
ATOM 2480 N N . GLN A 1 325 ? -30.087 -8.307 9.897 1.00 68.94 325 GLN A N 1
ATOM 2481 C CA . GLN A 1 325 ? -29.327 -9.157 10.815 1.00 68.94 325 GLN A CA 1
ATOM 2482 C C . GLN A 1 325 ? -29.934 -9.206 12.225 1.00 68.94 325 GLN A C 1
ATOM 2484 O O . GLN A 1 325 ? -29.362 -9.838 13.109 1.00 68.94 325 GLN A O 1
ATOM 2489 N N . VAL A 1 326 ? -31.071 -8.538 12.439 1.00 76.25 326 VAL A N 1
ATOM 2490 C CA . VAL A 1 326 ? -31.713 -8.379 13.746 1.00 76.25 326 VAL A CA 1
ATOM 2491 C C . VAL A 1 326 ? -33.019 -9.164 13.764 1.00 76.25 326 VAL A C 1
ATOM 2493 O O . VAL A 1 326 ? -33.824 -9.084 12.836 1.00 76.25 326 VAL A O 1
ATOM 2496 N N . SER A 1 327 ? -33.243 -9.940 14.820 1.00 78.25 327 SER A N 1
ATOM 2497 C CA . SER A 1 327 ? -34.503 -10.662 15.001 1.00 78.25 327 SER A CA 1
ATOM 2498 C C . SER A 1 327 ? -35.654 -9.719 15.379 1.00 78.25 327 SER A C 1
ATOM 2500 O O . SER A 1 327 ? -35.448 -8.620 15.894 1.00 78.25 327 SER A O 1
ATOM 2502 N N . THR A 1 328 ? -36.900 -10.156 15.175 1.00 76.94 328 THR A N 1
ATOM 2503 C CA . THR A 1 328 ? -38.092 -9.379 15.568 1.00 76.94 328 THR A CA 1
ATOM 2504 C C . THR A 1 328 ? -38.116 -9.063 17.067 1.00 76.94 328 THR A C 1
ATOM 2506 O O . THR A 1 328 ? -38.537 -7.980 17.461 1.00 76.94 328 THR A O 1
ATOM 2509 N N . GLU A 1 329 ? -37.620 -9.976 17.903 1.00 74.50 329 GLU A N 1
ATOM 2510 C CA . GLU A 1 329 ? -37.529 -9.782 19.353 1.00 74.50 329 GLU A CA 1
ATOM 2511 C C . GLU A 1 329 ? -36.522 -8.683 19.719 1.00 74.50 329 GLU A C 1
ATOM 2513 O O . GLU A 1 329 ? -36.816 -7.793 20.512 1.00 74.50 329 GLU A O 1
ATOM 2518 N N . GLU A 1 330 ? -35.356 -8.677 19.080 1.00 75.25 330 GLU A N 1
ATOM 2519 C CA . GLU A 1 330 ? -34.338 -7.643 19.277 1.00 75.25 330 GLU A CA 1
ATOM 2520 C C . GLU A 1 330 ? -34.789 -6.283 18.733 1.00 75.25 330 GLU A C 1
ATOM 2522 O O . GLU A 1 330 ? -34.505 -5.251 19.337 1.00 75.25 330 GLU A O 1
ATOM 2527 N N . MET A 1 331 ? -35.550 -6.262 17.635 1.00 76.50 331 MET A N 1
ATOM 2528 C CA . MET A 1 331 ? -36.194 -5.037 17.156 1.00 76.50 331 MET A CA 1
ATOM 2529 C C . MET A 1 331 ? -37.202 -4.484 18.168 1.00 76.50 331 MET A C 1
ATOM 2531 O O . MET A 1 331 ? -37.243 -3.273 18.377 1.00 76.50 331 MET A O 1
ATOM 2535 N N . ASN A 1 332 ? -37.974 -5.349 18.830 1.00 75.81 332 ASN A N 1
ATOM 2536 C CA . ASN A 1 332 ? -38.891 -4.934 19.892 1.00 75.81 332 ASN A CA 1
ATOM 2537 C C . ASN A 1 332 ? -38.128 -4.412 21.119 1.00 75.81 332 ASN A C 1
ATOM 2539 O O . ASN A 1 332 ? -38.515 -3.400 21.699 1.00 75.81 332 ASN A O 1
ATOM 2543 N N . GLN A 1 333 ? -37.013 -5.047 21.493 1.00 75.94 333 GLN A N 1
ATOM 2544 C CA . GLN A 1 333 ? -36.140 -4.564 22.569 1.00 75.94 333 GLN A CA 1
ATOM 2545 C C . GLN A 1 333 ? -35.525 -3.201 22.243 1.00 75.94 333 GLN A C 1
ATOM 2547 O O . GLN A 1 333 ? -35.495 -2.323 23.102 1.00 75.94 333 GLN A O 1
ATOM 2552 N N . PHE A 1 334 ? -35.076 -2.999 21.005 1.00 78.19 334 PHE A N 1
ATOM 2553 C CA . PHE A 1 334 ? -34.598 -1.701 20.540 1.00 78.19 334 PHE A CA 1
ATOM 2554 C C . PHE A 1 334 ? -35.709 -0.645 20.606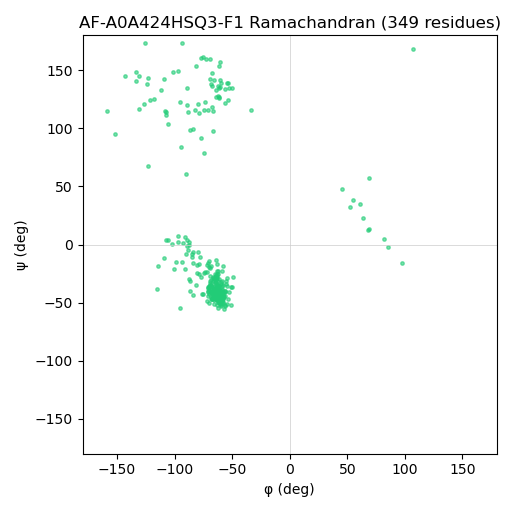 1.00 78.19 334 PHE A C 1
ATOM 2556 O O . PHE A 1 334 ? -35.501 0.413 21.192 1.00 78.19 334 PHE A O 1
ATOM 2563 N N . ALA A 1 335 ? -36.904 -0.953 20.083 1.00 77.56 335 ALA A N 1
ATOM 2564 C CA . ALA A 1 335 ? -38.056 -0.050 20.101 1.00 77.56 335 ALA A CA 1
ATOM 2565 C C . ALA A 1 335 ? -38.446 0.370 21.528 1.00 77.56 335 ALA A C 1
ATOM 2567 O O . ALA A 1 335 ? -38.667 1.550 21.784 1.00 77.56 335 ALA A O 1
ATOM 2568 N N . ASN A 1 336 ? -38.433 -0.572 22.472 1.00 78.62 336 ASN A N 1
ATOM 2569 C CA . ASN A 1 336 ? -38.726 -0.316 23.884 1.00 78.62 336 ASN A CA 1
ATOM 2570 C C . ASN A 1 336 ? -37.635 0.497 24.606 1.00 78.62 336 ASN A C 1
ATOM 2572 O O . ASN A 1 336 ? -37.870 0.990 25.706 1.00 78.62 336 ASN A O 1
ATOM 2576 N N . ASN A 1 337 ? -36.444 0.636 24.016 1.00 79.75 337 ASN A N 1
ATOM 2577 C CA . ASN A 1 337 ? -35.338 1.419 24.568 1.00 79.75 337 ASN A CA 1
ATOM 2578 C C . ASN A 1 337 ? -35.091 2.741 23.813 1.00 79.75 337 ASN A C 1
ATOM 2580 O O . ASN A 1 337 ? -34.156 3.465 24.164 1.00 79.75 337 ASN A O 1
ATOM 2584 N N . ILE A 1 338 ? -35.918 3.095 22.818 1.00 76.12 338 ILE A N 1
ATOM 2585 C CA . ILE A 1 338 ? -35.781 4.346 22.045 1.00 76.12 338 ILE A CA 1
ATOM 2586 C C . ILE A 1 338 ? -35.790 5.578 22.956 1.00 76.12 338 ILE A C 1
ATOM 2588 O O . ILE A 1 338 ? -34.971 6.479 22.769 1.00 76.12 338 ILE A O 1
ATOM 2592 N N . ASP A 1 339 ? -36.636 5.581 23.987 1.00 74.12 339 ASP A N 1
ATOM 2593 C CA . ASP A 1 339 ? -36.749 6.695 24.936 1.00 74.12 339 ASP A CA 1
ATOM 2594 C C . ASP A 1 339 ? -35.451 6.941 25.721 1.00 74.12 339 ASP A C 1
ATOM 2596 O O . ASP A 1 339 ? -35.176 8.066 26.129 1.00 74.12 339 ASP A O 1
ATOM 2600 N N . LYS A 1 340 ? -34.611 5.910 25.888 1.00 72.19 340 LYS A N 1
ATOM 2601 C CA . LYS A 1 340 ? -33.285 6.018 26.521 1.00 72.19 340 LYS A CA 1
ATOM 2602 C C . LYS A 1 340 ? -32.192 6.392 25.519 1.00 72.19 340 LYS A C 1
ATOM 2604 O O . LYS A 1 340 ? -31.208 7.033 25.882 1.00 72.19 340 LYS A O 1
ATOM 2609 N N . LEU A 1 341 ? -32.352 5.992 24.257 1.00 72.19 341 LEU A N 1
ATOM 2610 C CA . LEU A 1 341 ? -31.375 6.218 23.191 1.00 72.19 341 LEU A CA 1
ATOM 2611 C C . LEU A 1 341 ? -31.380 7.653 22.671 1.00 72.19 341 LEU A C 1
ATOM 2613 O O . LEU A 1 341 ? -30.311 8.214 22.436 1.00 72.19 341 LEU A O 1
ATOM 2617 N N . LEU A 1 342 ? -32.557 8.252 22.481 1.00 72.31 342 LEU A N 1
ATOM 2618 C CA . LEU A 1 342 ? -32.661 9.598 21.912 1.00 72.31 342 LEU A CA 1
ATOM 2619 C C . LEU A 1 342 ? -31.958 10.666 22.773 1.00 72.31 342 LEU A C 1
ATOM 2621 O O . LEU A 1 342 ? -31.184 11.442 22.205 1.00 72.31 342 LEU A O 1
ATOM 2625 N N . PRO A 1 343 ? -32.119 10.688 24.112 1.00 69.94 343 PRO A N 1
ATOM 2626 C CA . PRO A 1 343 ? -31.348 11.586 24.970 1.00 69.94 343 PRO A CA 1
ATOM 2627 C C . PRO A 1 343 ? -29.841 11.306 24.901 1.00 69.94 343 PRO A C 1
ATOM 2629 O O . PRO A 1 343 ? -29.052 12.232 24.725 1.00 69.94 343 PRO A O 1
ATOM 2632 N N . ALA A 1 344 ? -29.433 10.030 24.944 1.00 68.94 344 ALA A N 1
ATOM 2633 C CA . ALA A 1 344 ? -28.027 9.616 24.890 1.00 68.94 344 ALA A CA 1
ATOM 2634 C C . ALA A 1 344 ? -27.311 10.079 23.606 1.00 68.94 344 ALA A C 1
ATOM 2636 O O . ALA A 1 344 ? -26.163 10.523 23.660 1.00 68.94 344 ALA A O 1
ATOM 2637 N N . LEU A 1 345 ? -27.997 10.030 22.461 1.00 67.75 345 LEU A N 1
ATOM 2638 C CA . LEU A 1 345 ? -27.491 10.541 21.184 1.00 67.75 345 LEU A CA 1
ATOM 2639 C C . LEU A 1 345 ? -27.370 12.073 21.172 1.00 67.75 345 LEU A C 1
ATOM 2641 O O . LEU A 1 345 ? -26.470 12.604 20.528 1.00 67.75 345 LEU A O 1
ATOM 2645 N N . GLY A 1 346 ? -28.223 12.788 21.911 1.00 61.81 346 GLY A N 1
ATOM 2646 C CA . GLY A 1 346 ? -28.152 14.246 22.054 1.00 61.81 346 GLY A CA 1
ATOM 2647 C C . GLY A 1 346 ? -26.873 14.742 22.742 1.00 61.81 346 GLY A C 1
ATOM 2648 O O . GLY A 1 346 ? -26.403 15.841 22.441 1.00 61.81 346 GLY A O 1
ATOM 2649 N N . HIS A 1 347 ? -26.272 13.919 23.609 1.00 60.50 347 HIS A N 1
ATOM 2650 C CA . HIS A 1 347 ? -24.981 14.198 24.253 1.00 60.50 347 HIS A CA 1
ATOM 2651 C C . HIS A 1 347 ? -23.777 13.936 23.334 1.00 60.50 347 HIS A C 1
ATOM 2653 O O . HIS A 1 347 ? -22.683 14.441 23.582 1.00 60.50 347 HIS A O 1
ATOM 2659 N N . LEU A 1 348 ? -23.968 13.189 22.243 1.00 57.22 348 LEU A N 1
ATOM 2660 C CA . LEU A 1 348 ? -22.958 12.937 21.218 1.00 57.22 348 LEU A CA 1
ATOM 2661 C C . LEU A 1 348 ? -23.043 14.012 20.128 1.00 57.22 348 LEU A C 1
ATOM 2663 O O . LEU A 1 348 ? -23.304 13.717 18.963 1.00 57.22 348 LEU A O 1
ATOM 2667 N N . LYS A 1 349 ? -22.849 15.285 20.492 1.00 43.12 349 LYS A N 1
ATOM 2668 C CA . LYS A 1 349 ? -22.734 16.336 19.473 1.00 43.12 349 LYS A CA 1
ATOM 2669 C C . LYS A 1 349 ? -21.521 16.049 18.571 1.00 43.12 349 LYS A C 1
ATOM 2671 O O . LYS A 1 349 ? -20.456 15.701 19.088 1.00 43.12 349 LYS A O 1
ATOM 2676 N N . PRO A 1 350 ? -21.660 16.173 17.240 1.00 38.78 350 PRO A N 1
ATOM 2677 C CA . PRO A 1 350 ? -20.521 16.086 16.340 1.00 38.78 350 PRO A CA 1
ATOM 2678 C C . PRO A 1 350 ? -19.592 17.287 16.558 1.00 38.78 350 PRO A C 1
ATOM 2680 O O . PRO A 1 350 ? -20.056 18.378 16.897 1.00 38.78 350 PRO A O 1
ATOM 2683 N N . PHE A 1 351 ? -18.294 17.047 16.371 1.00 35.28 351 PHE A N 1
ATOM 2684 C CA . PHE A 1 351 ? -17.289 18.096 16.203 1.00 35.28 351 PHE A CA 1
ATOM 2685 C C . PHE A 1 351 ? -17.587 18.958 14.975 1.00 35.28 351 PHE A C 1
ATOM 2687 O O . PHE A 1 351 ? -18.042 18.379 13.958 1.00 35.28 351 PHE A O 1
#

Secondary structure (DSSP, 8-state):
----HHHHHHHHHHHHHHHHHHHHHHHH-TT-HHHHHHHHHIIIIITT-HHHHHHHHHHHHHHHTSBPPTTS-TTHHHHHHHHSS--BHHHHHHHT-HHHHHHH---HHHHHH-HHHHHH-TTS-HHHHHHHHHHHHHHHHHHHHHS-TTSGGGSPPP---HHHHHHHHHHHHHHHTTS--S---HHHHHHHHHHHHHHHTT------TTHHHHHHHHHT-EEEETTEEEEHHHHHHTT-HHHHHHHHHHHH-TT----GGG--HHHHHHHHHHHHHHHHHHHS-HHHHHHHHHHHHHHHHHHHTTS--GGG--HHHHHHHHHTTS-HHHHHHHHHTHHHHHHHHHT----

Mean predicted aligned error: 16.5 Å

Solvent-accessible surface area (backbone atoms only — not comparable to full-atom values): 19612 Å² total; per-residue (Å²): 131,85,74,53,74,62,26,57,49,24,47,53,48,27,56,54,51,49,47,54,48,38,53,57,50,30,73,77,41,74,86,44,62,59,43,53,50,49,44,48,44,43,63,74,66,27,59,93,36,70,66,52,43,51,50,52,37,51,52,50,44,49,51,35,62,35,54,47,42,89,84,50,50,91,55,39,68,33,43,23,70,73,66,76,44,79,37,20,32,48,53,24,59,76,70,68,35,42,64,29,30,62,73,31,55,82,48,65,71,65,54,56,63,39,55,46,64,52,74,69,35,86,90,55,52,74,68,60,55,49,52,51,49,53,48,54,52,50,40,51,52,22,32,51,55,29,46,52,89,84,43,91,61,43,68,76,81,83,75,77,53,72,64,57,38,49,50,47,48,50,50,48,50,57,52,44,74,76,40,93,80,88,72,82,44,72,66,51,51,35,32,52,38,47,34,50,43,29,54,78,68,72,43,98,65,76,64,55,94,59,47,47,55,40,49,45,56,39,30,62,41,74,41,80,55,98,88,39,84,43,34,31,44,58,37,46,75,72,66,37,63,66,32,53,49,50,41,48,28,64,67,74,33,86,84,64,83,80,58,75,93,67,72,45,72,69,52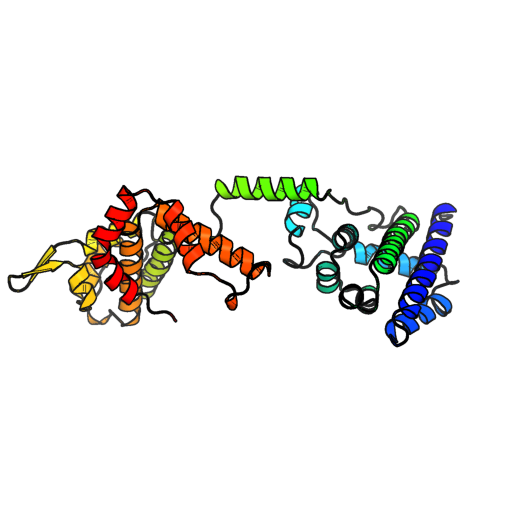,51,55,35,46,44,40,34,50,21,49,26,48,47,63,72,41,41,43,65,54,39,50,50,30,48,52,52,46,52,52,49,49,53,51,31,40,77,66,70,76,41,53,88,91,70,62,57,64,67,62,52,50,50,58,22,51,72,62,42,53,74,67,47,50,50,51,30,62,76,28,43,84,64,43,58,62,29,52,66,54,57,68,79,133

Foldseek 3Di:
DPDPPQLVVLLLVLLVLVLVLLVLVCVLVVPQVLSVVSNCCSVPPQPPDPVSSQVVLLVVLVQQAQAFDPPQDPLQVLLCVVQVDGHHLVQCLVVVPLSRNCRGGPDPSSVSVVCVVVVPDPSQDPVSVVVSSVSVVSSVVSSLSNHDPPDPSNDDRDHDDPVSSVVSVVVVVVVCVVPDDDDCALQNVLQVLVVVLCVLLVHPDGDDSCLLVLQVVQQQDWDQDPNDTDGLVNCLVVVNVVSVVSSCCSRRHDPDDDDPVSCDPSSSLSSLLSNLSSLCVVQQDPLLSVLLSVLVVVVVVCVVVVVDDPVRDDVVVSNCSSCVRDDPVSVVSNVVSVVVNVVSVVSVDDD